Protein AF-A0A562PR55-F1 (afdb_monomer)

Mean predicted aligned error: 9.71 Å

Structure (mmCIF, N/CA/C/O backbone):
data_AF-A0A562PR55-F1
#
_entry.id   AF-A0A562PR55-F1
#
loop_
_atom_site.group_PDB
_atom_site.id
_atom_site.type_symbol
_atom_site.label_atom_id
_atom_site.label_alt_id
_atom_site.label_comp_id
_atom_site.label_asym_id
_atom_site.label_entity_id
_atom_site.label_seq_id
_atom_site.pdbx_PDB_ins_code
_atom_site.Cartn_x
_atom_site.Cartn_y
_atom_site.Cartn_z
_atom_site.occupancy
_atom_site.B_iso_or_equiv
_atom_site.auth_seq_id
_atom_site.auth_comp_id
_atom_site.auth_asym_id
_atom_site.auth_atom_id
_atom_site.pdbx_PDB_model_num
ATOM 1 N N . MET A 1 1 ? -20.121 0.288 74.010 1.00 41.09 1 MET A N 1
ATOM 2 C CA . MET A 1 1 ? -20.949 -0.167 72.873 1.00 41.09 1 MET A CA 1
ATOM 3 C C . MET A 1 1 ? -21.302 1.068 72.068 1.00 41.09 1 MET A C 1
ATOM 5 O O . MET A 1 1 ? -22.096 1.870 72.535 1.00 41.09 1 MET A O 1
ATOM 9 N N . VAL A 1 2 ? -20.601 1.297 70.957 1.00 42.06 2 VAL A N 1
ATOM 10 C CA . VAL A 1 2 ? -20.816 2.471 70.099 1.00 42.06 2 VAL A CA 1
ATOM 11 C C . VAL A 1 2 ? -22.142 2.266 69.370 1.00 42.06 2 VAL A C 1
ATOM 13 O O . VAL A 1 2 ? -22.280 1.313 68.607 1.00 42.06 2 VAL A O 1
ATOM 16 N N . SER A 1 3 ? -23.133 3.108 69.658 1.00 47.78 3 SER A N 1
ATOM 17 C CA . SER A 1 3 ? -24.431 3.109 68.985 1.00 47.78 3 SER A CA 1
ATOM 18 C C . SER A 1 3 ? -24.259 3.642 67.562 1.00 47.78 3 SER A C 1
ATOM 20 O O . SER A 1 3 ? -24.416 4.831 67.312 1.00 47.78 3 SER A O 1
ATOM 22 N N . PHE A 1 4 ? -23.893 2.765 66.629 1.00 53.44 4 PHE A N 1
ATOM 23 C CA . PHE A 1 4 ? -23.631 3.107 65.225 1.00 53.44 4 PHE A CA 1
ATOM 24 C C . PHE A 1 4 ? -24.911 3.272 64.379 1.00 53.44 4 PHE A C 1
ATOM 26 O O . PHE A 1 4 ? -24.872 3.220 63.157 1.00 53.44 4 PHE A O 1
ATOM 33 N N . THR A 1 5 ? -26.073 3.443 65.006 1.00 53.56 5 THR A N 1
ATOM 34 C CA . THR A 1 5 ? -27.350 3.602 64.300 1.00 53.56 5 THR A CA 1
ATOM 35 C C . THR A 1 5 ? -27.967 4.951 64.637 1.00 53.56 5 THR A C 1
ATOM 37 O O . THR A 1 5 ? -29.040 5.031 65.235 1.00 53.56 5 THR A O 1
ATOM 40 N N . GLU A 1 6 ? -27.263 6.022 64.272 1.00 57.19 6 GLU A N 1
ATOM 41 C CA . GLU A 1 6 ? -27.921 7.296 63.992 1.00 57.19 6 GLU A CA 1
ATOM 42 C C . GLU A 1 6 ? -28.733 7.160 62.698 1.00 57.19 6 GLU A C 1
ATOM 44 O O . GLU A 1 6 ? -28.392 6.403 61.787 1.00 57.19 6 GLU A O 1
ATOM 49 N N . LYS A 1 7 ? -29.887 7.822 62.680 1.00 61.81 7 LYS A N 1
ATOM 50 C CA . LYS A 1 7 ? -30.952 7.671 61.687 1.00 61.81 7 LYS A CA 1
ATOM 51 C C . LYS A 1 7 ? -30.448 8.007 60.283 1.00 61.81 7 LYS A C 1
ATOM 53 O O . LYS A 1 7 ? -30.397 9.177 59.928 1.00 61.81 7 LYS A O 1
ATOM 58 N N . PHE A 1 8 ? -30.167 6.981 59.483 1.00 67.12 8 PHE A N 1
ATOM 59 C CA . PHE A 1 8 ? -29.936 7.124 58.048 1.00 67.12 8 PHE A CA 1
ATOM 60 C C . PHE A 1 8 ? -31.128 7.855 57.417 1.00 67.12 8 PHE A C 1
ATOM 62 O O . PHE A 1 8 ? -32.259 7.356 57.424 1.00 67.12 8 PHE A O 1
ATOM 69 N N . THR A 1 9 ? -30.905 9.075 56.941 1.00 79.38 9 THR A N 1
ATOM 70 C CA . THR A 1 9 ? -31.963 9.901 56.365 1.00 79.38 9 THR A CA 1
ATOM 71 C C . THR A 1 9 ? -32.228 9.481 54.922 1.00 79.38 9 THR A C 1
ATOM 73 O O . THR A 1 9 ? -31.337 9.055 54.187 1.00 79.38 9 THR A O 1
ATOM 76 N N . PHE A 1 10 ? -33.475 9.620 54.471 1.00 81.38 10 PHE A N 1
ATOM 77 C CA . PHE A 1 10 ? -33.850 9.339 53.079 1.00 81.38 10 PHE A CA 1
ATOM 78 C C . PHE A 1 10 ? -32.987 10.122 52.067 1.00 81.38 10 PHE A C 1
ATOM 80 O O . PHE A 1 10 ? -32.650 9.611 51.000 1.00 81.38 10 PHE A O 1
ATO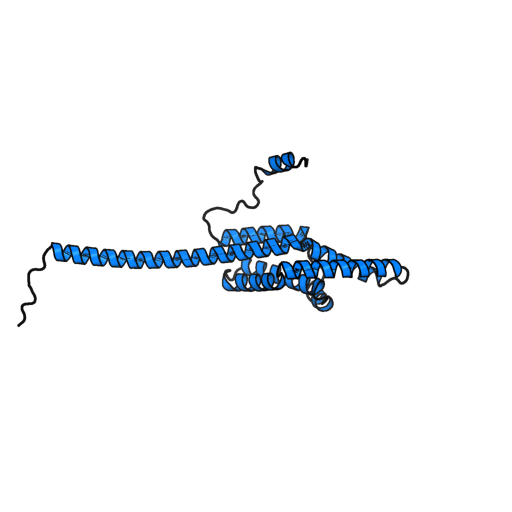M 87 N N . ILE A 1 11 ? -32.574 11.340 52.435 1.00 86.56 11 ILE A N 1
ATOM 88 C CA . ILE A 1 11 ? -31.705 12.209 51.631 1.00 86.56 11 ILE A CA 1
ATOM 89 C C . ILE A 1 11 ? -30.289 11.621 51.507 1.00 86.56 11 ILE A C 1
ATOM 91 O O . ILE A 1 11 ? -29.727 11.619 50.411 1.00 86.56 11 ILE A O 1
ATOM 95 N N . GLU A 1 12 ? -29.721 11.070 52.583 1.00 84.38 12 GLU A N 1
ATOM 96 C CA . GLU A 1 12 ? -28.417 10.387 52.547 1.00 84.38 12 GLU A CA 1
ATOM 97 C C . GLU A 1 12 ? -28.468 9.132 51.668 1.00 84.38 12 GLU A C 1
ATOM 99 O O . GLU A 1 12 ? -27.585 8.926 50.833 1.00 84.38 12 GLU A O 1
ATOM 104 N N . GLY A 1 13 ? -29.545 8.346 51.768 1.00 87.25 13 GLY A N 1
ATOM 105 C CA . GLY A 1 13 ? -29.775 7.185 50.904 1.00 87.25 13 GLY A CA 1
ATOM 106 C C . GLY A 1 13 ? -29.848 7.538 49.420 1.00 87.25 13 GLY A C 1
ATOM 107 O O . GLY A 1 13 ? -29.204 6.885 48.594 1.00 87.25 13 GLY A O 1
ATOM 108 N N . LEU A 1 14 ? -30.571 8.606 49.073 1.00 90.12 14 LEU A N 1
ATOM 109 C CA . LEU A 1 14 ? -30.615 9.122 47.703 1.00 90.12 14 LEU A CA 1
ATOM 110 C C . LEU A 1 14 ? -29.242 9.607 47.235 1.00 90.12 14 LEU A C 1
ATOM 112 O O . LEU A 1 14 ? -28.826 9.270 46.130 1.00 90.12 14 LEU A O 1
ATOM 116 N N . THR A 1 15 ? -28.516 10.346 48.072 1.00 90.69 15 THR A N 1
ATOM 117 C CA . THR A 1 15 ? -27.196 10.897 47.726 1.00 90.69 15 THR A CA 1
ATOM 118 C C . THR A 1 15 ? -26.181 9.787 47.448 1.00 90.69 15 THR A C 1
ATOM 120 O O . THR A 1 15 ? -25.453 9.848 46.453 1.00 90.69 15 THR A O 1
ATOM 123 N N . ILE A 1 16 ? -26.176 8.728 48.264 1.00 91.38 16 ILE A N 1
ATOM 124 C CA . ILE A 1 16 ? -25.337 7.541 48.050 1.00 91.38 16 ILE A CA 1
ATOM 125 C C . ILE A 1 16 ? -25.747 6.825 46.759 1.00 91.38 16 ILE A C 1
ATOM 127 O O . ILE A 1 16 ? -24.886 6.479 45.951 1.00 91.38 16 ILE A O 1
ATOM 131 N N . THR A 1 17 ? -27.049 6.663 46.515 1.00 92.88 17 THR A N 1
ATOM 132 C CA . THR A 1 17 ? -27.559 6.008 45.299 1.00 92.88 17 THR A CA 1
ATOM 133 C C . THR A 1 17 ? -27.163 6.774 44.034 1.00 92.88 17 THR A C 1
ATOM 135 O O . THR A 1 17 ? -26.628 6.179 43.099 1.00 92.88 17 THR A O 1
ATOM 138 N N . PHE A 1 18 ? -27.343 8.099 44.009 1.00 94.06 18 PHE A N 1
ATOM 139 C CA . PHE A 1 18 ? -26.914 8.942 42.890 1.00 94.06 18 PHE A CA 1
ATOM 140 C C . PHE A 1 18 ? -25.398 8.907 42.687 1.00 94.06 18 PHE A C 1
ATOM 142 O O . PHE A 1 18 ? -24.943 8.834 41.548 1.00 94.06 18 PHE A O 1
ATOM 149 N N . SER A 1 19 ? -24.620 8.889 43.771 1.00 93.62 19 SER A N 1
ATOM 150 C CA . SER A 1 19 ? -23.161 8.757 43.701 1.00 93.62 19 SER A CA 1
ATOM 151 C C . SER A 1 19 ? -22.739 7.430 43.063 1.00 93.62 19 SER A C 1
ATOM 153 O O . SER A 1 19 ? -21.893 7.419 42.171 1.00 93.62 19 SER A O 1
ATOM 155 N N . ILE A 1 20 ? -23.367 6.313 43.448 1.00 94.88 20 ILE A N 1
ATOM 156 C CA . ILE A 1 20 ? -23.097 4.991 42.859 1.00 94.88 20 ILE A CA 1
ATOM 157 C C . ILE A 1 20 ? -23.458 4.974 41.368 1.00 94.88 20 ILE A C 1
ATOM 159 O O . ILE A 1 20 ? -22.664 4.510 40.549 1.00 94.88 20 ILE A O 1
ATOM 163 N N . ILE A 1 21 ? -24.623 5.515 40.996 1.00 95.62 21 ILE A N 1
ATOM 164 C CA . ILE A 1 21 ? -25.051 5.602 39.592 1.00 95.62 21 ILE A CA 1
ATOM 165 C C . ILE A 1 21 ? -24.064 6.448 38.775 1.00 95.62 21 ILE A C 1
ATOM 167 O O . ILE A 1 21 ? -23.666 6.037 37.687 1.00 95.62 21 ILE A O 1
ATOM 171 N N . ALA A 1 22 ? -23.622 7.593 39.299 1.00 95.38 22 ALA A N 1
ATOM 172 C CA . ALA A 1 22 ? -22.656 8.458 38.624 1.00 95.38 22 ALA A CA 1
ATOM 173 C C . ALA A 1 22 ? -21.309 7.752 38.390 1.00 95.38 22 ALA A C 1
ATOM 175 O O . ALA A 1 22 ? -20.727 7.867 37.306 1.00 95.38 22 ALA A O 1
ATOM 176 N N . ILE A 1 23 ? -20.836 6.974 39.369 1.00 95.25 23 ILE A N 1
ATOM 177 C CA . ILE A 1 23 ? -19.626 6.154 39.232 1.00 95.25 23 ILE A CA 1
ATOM 178 C C . ILE A 1 23 ? -19.819 5.096 38.138 1.00 95.25 23 ILE A C 1
ATOM 180 O O . ILE A 1 23 ? -18.965 4.967 37.262 1.00 95.25 23 ILE A O 1
ATOM 184 N N . LEU A 1 24 ? -20.949 4.381 38.131 1.00 95.31 24 LEU A N 1
ATOM 185 C CA . LEU A 1 24 ? -21.244 3.365 37.114 1.00 95.31 24 LEU A CA 1
ATOM 186 C C . LEU A 1 24 ? -21.287 3.958 35.700 1.00 95.31 24 LEU A C 1
ATOM 188 O O . LEU A 1 24 ? -20.663 3.412 34.792 1.00 95.31 24 LEU A O 1
ATOM 192 N N . ILE A 1 25 ? -21.960 5.098 35.518 1.00 94.38 25 ILE A N 1
ATOM 193 C CA . ILE A 1 25 ? -22.005 5.808 34.231 1.00 94.38 25 ILE A CA 1
ATOM 194 C C . ILE A 1 25 ? -20.596 6.218 33.792 1.00 94.38 25 ILE A C 1
ATOM 196 O O . ILE A 1 25 ? -20.247 6.060 32.623 1.00 94.38 25 ILE A O 1
ATOM 200 N N . SER A 1 26 ? -19.765 6.697 34.719 1.00 93.44 26 SER A N 1
ATOM 201 C CA . SER A 1 26 ? -18.385 7.098 34.419 1.00 93.44 26 SER A CA 1
ATOM 202 C C . SER A 1 26 ? -17.536 5.915 33.942 1.00 93.44 26 SER A C 1
ATOM 204 O O . SER A 1 26 ? -16.808 6.037 32.957 1.00 93.44 26 SER A O 1
ATOM 206 N N . VAL A 1 27 ? -17.667 4.751 34.588 1.00 94.06 27 VAL A N 1
ATOM 207 C CA . VAL A 1 27 ? -16.957 3.521 34.196 1.00 94.06 27 VAL A CA 1
ATOM 208 C C . VAL A 1 27 ? -17.419 3.025 32.824 1.00 94.06 27 VAL A C 1
ATOM 210 O O . VAL A 1 27 ? -16.582 2.704 31.979 1.00 94.06 27 VAL A O 1
ATOM 213 N N . LEU A 1 28 ? -18.732 3.000 32.575 1.00 94.25 28 LEU A N 1
ATOM 214 C CA . LEU A 1 28 ? -19.289 2.600 31.278 1.00 94.25 28 LEU A CA 1
ATOM 215 C C . LEU A 1 28 ? -18.826 3.538 30.156 1.00 94.25 28 LEU A C 1
ATOM 217 O O . LEU A 1 28 ? -18.343 3.078 29.124 1.00 94.25 28 LEU A O 1
ATOM 221 N N . SER A 1 29 ? -18.879 4.849 30.395 1.00 93.06 29 SER A N 1
ATOM 222 C CA . SER A 1 29 ? -18.424 5.867 29.445 1.00 93.06 29 SER A CA 1
ATOM 223 C C . SER A 1 29 ? -16.937 5.722 29.103 1.00 93.06 29 SER A C 1
ATOM 225 O O . SER A 1 29 ? -16.547 5.801 27.935 1.00 93.06 29 SER A O 1
ATOM 227 N N . TYR A 1 30 ? -16.091 5.441 30.099 1.00 94.00 30 TYR A N 1
ATOM 228 C CA . TYR A 1 30 ? -14.667 5.185 29.877 1.00 94.00 30 TYR A CA 1
ATOM 229 C C . TYR A 1 30 ? -14.430 3.954 28.988 1.00 94.00 30 TYR A C 1
ATOM 231 O O . TYR A 1 30 ? -13.590 3.985 28.080 1.00 94.00 30 TYR A O 1
ATOM 239 N N . TYR A 1 31 ? -15.187 2.877 29.210 1.00 92.81 31 TYR A N 1
ATOM 240 C CA . TYR A 1 31 ? -15.081 1.656 28.413 1.00 92.81 31 TYR A CA 1
ATOM 241 C C . TYR A 1 31 ? -15.499 1.885 26.953 1.00 92.81 31 TYR A C 1
ATOM 243 O O . TYR A 1 31 ? -14.751 1.535 26.034 1.00 92.81 31 TYR A O 1
ATOM 251 N N . ASP A 1 32 ? -16.631 2.557 26.734 1.00 91.69 32 ASP A N 1
ATOM 252 C CA . ASP A 1 32 ? -17.114 2.911 25.396 1.00 91.69 32 ASP A CA 1
ATOM 253 C C . ASP A 1 32 ? -16.131 3.824 24.656 1.00 91.69 32 ASP A C 1
ATOM 255 O O . ASP A 1 32 ? -15.844 3.613 23.473 1.00 91.69 32 ASP A O 1
ATOM 259 N N . THR A 1 33 ? -15.562 4.806 25.360 1.00 92.25 33 THR A N 1
ATOM 260 C CA . THR A 1 33 ? -14.536 5.704 24.812 1.00 92.25 33 THR A CA 1
ATOM 261 C C . THR A 1 33 ? -13.311 4.910 24.368 1.00 92.25 33 THR A C 1
ATOM 263 O O . THR A 1 33 ? -12.883 5.017 23.222 1.00 92.25 33 THR A O 1
ATOM 266 N N . THR A 1 34 ? -12.823 3.998 25.211 1.00 92.06 34 THR A N 1
ATOM 267 C CA . THR A 1 34 ? -11.664 3.154 24.891 1.00 92.06 34 THR A CA 1
ATOM 268 C C . THR A 1 34 ? -11.904 2.280 23.653 1.00 92.06 34 THR A C 1
ATOM 270 O O . THR A 1 34 ? -11.006 2.100 22.825 1.00 92.06 34 THR A O 1
ATOM 273 N N . ILE A 1 35 ? -13.109 1.723 23.491 1.00 90.50 35 ILE A N 1
ATOM 274 C CA . ILE A 1 35 ? -13.473 0.943 22.298 1.00 90.50 35 ILE A CA 1
ATOM 275 C C . ILE A 1 35 ? -13.491 1.830 21.052 1.00 90.50 35 ILE A C 1
ATOM 277 O O . ILE A 1 35 ? -12.957 1.437 20.007 1.00 90.50 35 ILE A O 1
ATOM 281 N N . ARG A 1 36 ? -14.091 3.021 21.149 1.00 89.31 36 ARG A N 1
ATOM 282 C CA . ARG A 1 36 ? -14.158 3.982 20.042 1.00 89.31 36 ARG A CA 1
ATOM 283 C C . ARG A 1 36 ? -12.771 4.434 19.609 1.00 89.31 36 ARG A C 1
ATOM 285 O O . ARG A 1 36 ? -12.499 4.388 18.411 1.00 89.31 36 ARG A O 1
ATOM 292 N N . ASP A 1 37 ? -11.890 4.755 20.548 1.00 92.12 37 ASP A N 1
ATOM 293 C CA . ASP A 1 37 ? -10.520 5.188 20.266 1.00 92.12 37 ASP A CA 1
ATOM 294 C C . ASP A 1 37 ? -9.727 4.089 19.552 1.00 92.12 37 ASP A C 1
ATOM 296 O O . ASP A 1 37 ? -9.081 4.329 18.530 1.00 92.12 37 ASP A O 1
ATOM 300 N N . ARG A 1 38 ? -9.839 2.837 20.018 1.00 90.25 38 ARG A N 1
ATOM 301 C CA . ARG A 1 38 ? -9.213 1.683 19.350 1.00 90.25 38 ARG A CA 1
ATOM 302 C C . ARG A 1 38 ? -9.739 1.490 17.931 1.00 90.25 38 ARG A C 1
ATOM 304 O O . ARG A 1 38 ? -8.961 1.198 17.020 1.00 90.25 38 ARG A O 1
ATOM 311 N N . ARG A 1 39 ? -11.050 1.647 17.727 1.00 90.94 39 ARG A N 1
ATOM 312 C CA . ARG A 1 39 ? -11.670 1.553 16.400 1.00 90.94 39 ARG A CA 1
ATOM 313 C C . ARG A 1 39 ? -11.190 2.677 15.485 1.00 90.94 39 ARG A C 1
ATOM 315 O O . ARG A 1 39 ? -10.817 2.389 14.353 1.00 90.94 39 ARG A O 1
ATOM 322 N N . GLN A 1 40 ? -11.171 3.919 15.962 1.00 91.75 40 GLN A N 1
ATOM 323 C CA . GLN A 1 40 ? -10.692 5.075 15.201 1.00 91.75 40 GLN A CA 1
ATOM 324 C C . GLN A 1 40 ? -9.224 4.922 14.816 1.00 91.75 40 GLN A C 1
ATOM 326 O O . GLN A 1 40 ? -8.880 5.114 13.653 1.00 91.75 40 GLN A O 1
ATOM 331 N N . LEU A 1 41 ? -8.377 4.474 15.745 1.00 94.06 41 LEU A N 1
ATOM 332 C CA . LEU A 1 41 ? -6.981 4.167 15.451 1.00 94.06 41 LEU A CA 1
ATOM 333 C C . LEU A 1 41 ? -6.871 3.122 14.338 1.00 94.06 41 LEU A C 1
ATOM 335 O O . LEU A 1 41 ? -6.092 3.299 13.406 1.00 94.06 41 LEU A O 1
ATOM 339 N N . ARG A 1 42 ? -7.657 2.042 14.405 1.00 93.31 42 ARG A N 1
ATOM 340 C CA . ARG A 1 42 ? -7.653 1.003 13.370 1.00 93.31 42 ARG A CA 1
ATOM 341 C C . ARG A 1 42 ? -8.085 1.550 12.010 1.00 93.31 42 ARG A C 1
ATOM 343 O O . ARG A 1 42 ? -7.412 1.261 11.028 1.00 93.31 42 ARG A O 1
ATOM 350 N N . ILE A 1 43 ? -9.158 2.339 11.958 1.00 93.81 43 ILE A N 1
ATOM 351 C CA . ILE A 1 43 ? -9.642 2.985 10.727 1.00 93.81 43 ILE A CA 1
ATOM 352 C C . ILE A 1 43 ? -8.543 3.861 10.133 1.00 93.81 43 ILE A C 1
ATOM 354 O O . ILE A 1 43 ? -8.149 3.642 8.993 1.00 93.81 43 ILE A O 1
ATOM 358 N N . HIS A 1 44 ? -7.965 4.748 10.939 1.00 95.69 44 HIS A N 1
ATOM 359 C CA . HIS A 1 44 ? -6.894 5.639 10.511 1.00 95.69 44 HIS A CA 1
ATOM 360 C C . HIS A 1 44 ? -5.674 4.875 9.967 1.00 95.69 44 HIS A C 1
ATOM 362 O O . HIS A 1 44 ? -5.042 5.283 8.997 1.00 95.69 44 HIS A O 1
ATOM 368 N N . LYS A 1 45 ? -5.342 3.718 10.549 1.00 96.81 45 LYS A N 1
ATOM 369 C CA . LYS A 1 45 ? -4.253 2.863 10.050 1.00 96.81 45 LYS A CA 1
ATOM 370 C C . LYS A 1 45 ? -4.606 2.168 8.735 1.00 96.81 45 LYS A C 1
ATOM 372 O O . LYS A 1 45 ? -3.706 1.915 7.942 1.00 96.81 45 LYS A O 1
ATOM 377 N N . ILE A 1 46 ? -5.880 1.870 8.486 1.00 96.19 46 ILE A N 1
ATOM 378 C CA . ILE A 1 46 ? -6.345 1.365 7.188 1.00 96.19 46 ILE A CA 1
ATOM 379 C C . ILE A 1 46 ? -6.358 2.484 6.138 1.00 96.19 46 ILE A C 1
ATOM 381 O O . ILE A 1 46 ? -5.932 2.240 5.013 1.00 96.19 46 ILE A O 1
ATOM 385 N N . GLU A 1 47 ? -6.757 3.706 6.492 1.00 95.00 47 GLU A N 1
ATOM 386 C CA . GLU A 1 47 ? -6.661 4.879 5.609 1.00 95.00 47 GLU A CA 1
ATOM 387 C C . GLU A 1 47 ? -5.209 5.126 5.185 1.00 95.00 47 GLU A C 1
ATOM 389 O O . GLU A 1 47 ? -4.932 5.250 3.996 1.00 95.00 47 GLU A O 1
ATOM 394 N N . GLU A 1 48 ? -4.273 5.061 6.138 1.00 97.00 48 GLU A N 1
ATOM 395 C CA . GLU A 1 48 ? -2.833 5.151 5.872 1.00 97.00 48 GLU A CA 1
ATOM 396 C C . GLU A 1 48 ? -2.367 4.059 4.884 1.00 97.00 48 GLU A C 1
ATOM 398 O O . GLU A 1 48 ? -1.565 4.327 3.992 1.00 97.00 48 GLU A O 1
ATOM 403 N N . MET A 1 49 ? -2.888 2.827 4.986 1.00 97.75 49 MET A N 1
ATOM 404 C CA . MET A 1 49 ? -2.586 1.770 4.008 1.00 97.75 49 MET A CA 1
ATOM 405 C C . MET A 1 49 ? -3.110 2.108 2.610 1.00 97.75 49 MET A C 1
ATOM 407 O O . MET A 1 49 ? -2.391 1.899 1.634 1.00 97.75 49 MET A O 1
ATOM 411 N N . ILE A 1 50 ? -4.338 2.621 2.504 1.00 95.62 50 ILE A N 1
ATOM 412 C CA . ILE A 1 50 ? -4.937 3.018 1.223 1.00 95.62 50 ILE A CA 1
ATOM 413 C C . ILE A 1 50 ? -4.135 4.158 0.590 1.00 95.62 50 ILE A C 1
ATOM 415 O O . ILE A 1 50 ? -3.798 4.065 -0.586 1.00 95.62 50 ILE A O 1
ATOM 419 N N . GLU A 1 51 ? -3.766 5.183 1.361 1.00 94.88 51 GLU A N 1
ATOM 420 C CA . GLU A 1 51 ? -2.945 6.308 0.898 1.00 94.88 51 GLU A CA 1
ATOM 421 C C . GLU A 1 51 ? -1.602 5.827 0.337 1.00 94.88 51 GLU A C 1
ATOM 423 O O . GLU A 1 51 ? -1.215 6.199 -0.771 1.00 94.88 51 GLU A O 1
ATOM 428 N N . ILE A 1 52 ? -0.914 4.936 1.062 1.00 95.88 52 ILE A N 1
ATOM 429 C CA . ILE A 1 52 ? 0.346 4.354 0.592 1.00 95.88 52 ILE A CA 1
ATOM 430 C C . ILE A 1 52 ? 0.135 3.578 -0.713 1.00 95.88 52 ILE A C 1
ATOM 432 O O . ILE A 1 52 ? 0.934 3.711 -1.638 1.00 95.88 52 ILE A O 1
ATOM 436 N N . ILE A 1 53 ? -0.928 2.776 -0.812 1.00 95.31 53 ILE A N 1
ATOM 437 C CA . ILE A 1 53 ? -1.238 2.020 -2.032 1.00 95.31 53 ILE A CA 1
ATOM 438 C C . ILE A 1 53 ? -1.489 2.970 -3.211 1.00 95.31 53 ILE A C 1
ATOM 440 O O . ILE A 1 53 ? -0.948 2.734 -4.288 1.00 95.31 53 ILE A O 1
ATOM 444 N N . ILE A 1 54 ? -2.261 4.045 -3.015 1.00 92.69 54 ILE A N 1
ATOM 445 C CA . ILE A 1 54 ? -2.524 5.060 -4.048 1.00 92.69 54 ILE A CA 1
ATOM 446 C C . ILE A 1 54 ? -1.215 5.694 -4.514 1.00 92.69 54 ILE A C 1
ATOM 448 O O . ILE A 1 54 ? -0.966 5.756 -5.716 1.00 92.69 54 ILE A O 1
ATOM 452 N N . LEU A 1 55 ? -0.360 6.112 -3.577 1.00 92.06 55 LEU A N 1
ATOM 453 C CA . LEU A 1 55 ? 0.930 6.719 -3.892 1.00 92.06 55 LEU A CA 1
ATOM 454 C C . LEU A 1 55 ? 1.796 5.786 -4.743 1.00 92.06 55 LEU A C 1
ATOM 456 O O . LEU A 1 55 ? 2.359 6.205 -5.753 1.00 92.06 55 LEU A O 1
ATOM 460 N N . ILE A 1 56 ? 1.897 4.517 -4.346 1.00 89.94 56 ILE A N 1
ATOM 461 C CA . ILE A 1 56 ? 2.718 3.544 -5.065 1.00 89.94 56 ILE A CA 1
ATOM 462 C C . ILE A 1 56 ? 2.167 3.312 -6.473 1.00 89.94 56 ILE A C 1
ATOM 464 O O . ILE A 1 56 ? 2.924 3.310 -7.441 1.00 89.94 56 ILE A O 1
ATOM 468 N N . ILE A 1 57 ? 0.854 3.121 -6.595 1.00 90.06 57 ILE A N 1
ATOM 469 C CA . ILE A 1 57 ? 0.223 2.786 -7.872 1.00 90.06 57 ILE A CA 1
ATOM 470 C C . ILE A 1 57 ? 0.209 3.974 -8.830 1.00 90.06 57 ILE A C 1
ATOM 472 O O . ILE A 1 57 ? 0.445 3.776 -10.019 1.00 90.06 57 ILE A O 1
ATOM 476 N N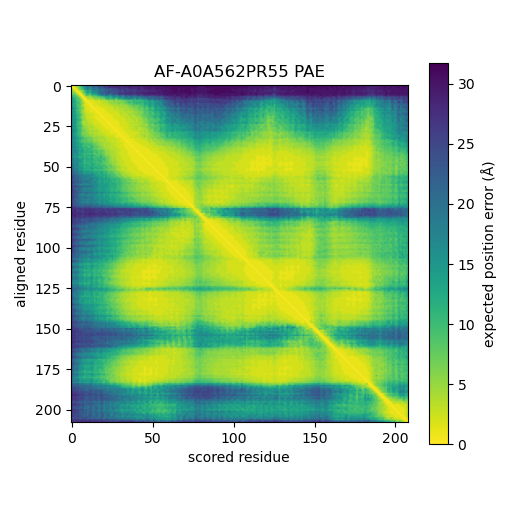 . GLY A 1 58 ? 0.066 5.199 -8.321 1.00 87.12 58 GLY A N 1
ATOM 477 C CA . GLY A 1 58 ? 0.206 6.420 -9.117 1.00 87.12 58 GLY A CA 1
ATOM 478 C C . GLY A 1 58 ? 1.582 6.570 -9.774 1.00 87.12 58 GLY A C 1
ATOM 479 O O . GLY A 1 58 ? 1.683 7.197 -10.820 1.00 87.12 58 GLY A O 1
ATOM 480 N N . ASN A 1 59 ? 2.622 5.947 -9.212 1.00 86.81 59 ASN A N 1
ATOM 481 C CA . ASN A 1 59 ? 3.977 5.956 -9.769 1.00 86.81 59 ASN A CA 1
ATOM 482 C C . ASN A 1 59 ? 4.350 4.643 -10.475 1.00 86.81 59 ASN A C 1
ATOM 484 O O . ASN A 1 59 ? 5.449 4.525 -11.007 1.00 86.81 59 ASN A O 1
ATOM 488 N N . TYR A 1 60 ? 3.464 3.642 -10.487 1.00 87.25 60 TYR A N 1
ATOM 489 C CA . TYR A 1 60 ? 3.783 2.297 -10.968 1.00 87.25 60 TYR A CA 1
ATOM 490 C C . TYR A 1 60 ? 4.129 2.248 -12.460 1.00 87.25 60 TYR A C 1
ATOM 492 O O . TYR A 1 60 ? 4.962 1.440 -12.859 1.00 87.25 60 TYR A O 1
ATOM 500 N N . ALA A 1 61 ? 3.520 3.119 -13.270 1.00 84.75 61 ALA A N 1
ATOM 501 C CA . ALA A 1 61 ? 3.774 3.185 -14.709 1.00 84.75 61 ALA A CA 1
ATOM 502 C C . ALA A 1 61 ? 5.263 3.415 -15.024 1.00 84.75 61 ALA A C 1
ATOM 504 O O . ALA A 1 61 ? 5.826 2.702 -15.845 1.00 84.75 61 ALA A O 1
ATOM 505 N N . GLU A 1 62 ? 5.931 4.301 -14.282 1.00 85.62 62 GLU A N 1
ATOM 506 C CA . GLU A 1 62 ? 7.362 4.587 -14.458 1.00 85.62 62 GLU A CA 1
ATOM 507 C C . GLU A 1 62 ? 8.244 3.357 -14.175 1.00 85.62 62 GLU A C 1
ATOM 509 O O . GLU A 1 62 ? 9.276 3.135 -14.814 1.00 85.62 62 GLU A O 1
ATOM 514 N N . PHE A 1 63 ? 7.829 2.519 -13.219 1.00 84.75 63 PHE A N 1
ATOM 515 C CA . PHE A 1 63 ? 8.510 1.262 -12.925 1.00 84.75 63 PHE A CA 1
ATOM 516 C C . PHE A 1 63 ? 8.297 0.211 -14.026 1.00 84.75 63 PHE A C 1
ATOM 518 O O . PHE A 1 63 ? 9.243 -0.501 -14.368 1.00 84.75 63 PHE A O 1
ATOM 525 N N . ASP A 1 64 ? 7.076 0.106 -14.563 1.00 83.88 64 ASP A N 1
ATOM 526 C CA . ASP A 1 64 ? 6.723 -0.788 -15.679 1.00 83.88 64 ASP A CA 1
ATOM 527 C C . ASP A 1 64 ? 7.498 -0.401 -16.953 1.00 83.88 64 ASP A C 1
ATOM 529 O O . ASP A 1 64 ? 8.117 -1.256 -17.591 1.00 83.88 64 ASP A O 1
ATOM 533 N N . ASP A 1 65 ? 7.572 0.894 -17.264 1.00 85.25 65 ASP A N 1
ATOM 534 C CA . ASP A 1 65 ? 8.289 1.422 -18.429 1.00 85.25 65 ASP A CA 1
ATOM 535 C C . ASP A 1 65 ? 9.789 1.124 -18.371 1.00 85.25 65 ASP A C 1
ATOM 537 O O . ASP A 1 65 ? 10.363 0.603 -19.335 1.00 85.25 65 ASP A O 1
ATOM 541 N N . LEU A 1 66 ? 10.433 1.382 -17.227 1.00 86.44 66 LEU A N 1
ATOM 542 C CA . LEU A 1 66 ? 11.849 1.065 -17.050 1.00 86.44 66 LEU A CA 1
ATOM 543 C C . LEU A 1 66 ? 12.102 -0.445 -17.132 1.00 86.44 66 LEU A C 1
ATOM 545 O O . LEU A 1 66 ? 13.071 -0.874 -17.761 1.00 86.44 66 LEU A O 1
ATOM 549 N N . PHE A 1 67 ? 11.232 -1.263 -16.541 1.00 80.69 67 PHE A N 1
ATOM 550 C CA . PHE A 1 67 ? 11.351 -2.714 -16.649 1.00 80.69 67 PHE A CA 1
ATOM 551 C C . PHE A 1 67 ? 11.277 -3.179 -18.112 1.00 80.69 67 PHE A C 1
ATOM 553 O O . PHE A 1 67 ? 12.086 -4.000 -18.548 1.00 80.69 67 PHE A O 1
ATOM 560 N N . CYS A 1 68 ? 10.370 -2.610 -18.902 1.00 82.12 68 CYS A N 1
ATOM 561 C CA . CYS A 1 68 ? 10.227 -2.948 -20.318 1.00 82.12 68 CYS A CA 1
ATOM 562 C C . CYS A 1 68 ? 11.407 -2.498 -21.163 1.00 82.12 68 CYS A C 1
ATOM 564 O O . CYS A 1 68 ? 11.840 -3.226 -22.057 1.00 82.12 68 CYS A O 1
ATOM 566 N N . LEU A 1 69 ? 11.961 -1.325 -20.865 1.00 85.56 69 LEU A N 1
ATOM 567 C CA . LEU A 1 69 ? 13.190 -0.855 -21.488 1.00 85.56 69 LEU A CA 1
ATOM 568 C C . LEU A 1 69 ? 14.350 -1.822 -21.207 1.00 85.56 69 LEU A C 1
ATOM 570 O O . LEU A 1 69 ? 15.078 -2.195 -22.126 1.00 85.56 69 LEU A O 1
ATOM 574 N N . GLN A 1 70 ? 14.473 -2.296 -19.965 1.00 82.06 70 GLN A N 1
ATOM 575 C CA . GLN A 1 70 ? 15.472 -3.293 -19.578 1.00 82.06 70 GLN A CA 1
ATOM 576 C C . GLN A 1 70 ? 15.285 -4.636 -20.288 1.00 82.06 70 GLN A C 1
ATOM 578 O O . GLN A 1 70 ? 16.268 -5.280 -20.657 1.00 82.06 70 GLN A O 1
ATOM 583 N N . GLU A 1 71 ? 14.046 -5.087 -20.487 1.00 79.69 71 GLU A N 1
ATOM 584 C CA . GLU A 1 71 ? 13.769 -6.278 -21.297 1.00 79.69 71 GLU A CA 1
ATOM 585 C C . GLU A 1 71 ? 14.137 -6.058 -22.770 1.00 79.69 71 GLU A C 1
ATOM 587 O O . GLU A 1 71 ? 14.797 -6.917 -23.358 1.00 79.69 71 GLU A O 1
ATOM 592 N N . LYS A 1 72 ? 13.811 -4.890 -23.344 1.00 84.00 72 LYS A N 1
ATOM 593 C CA . LYS A 1 72 ? 14.161 -4.542 -24.730 1.00 84.00 72 LYS A CA 1
ATOM 594 C C . LYS A 1 72 ? 15.677 -4.562 -24.948 1.00 84.00 72 LYS A C 1
ATOM 596 O O . LYS A 1 72 ? 16.142 -5.217 -25.878 1.00 84.00 72 LYS A O 1
ATOM 601 N N . ILE A 1 73 ? 16.453 -3.922 -24.070 1.00 83.75 73 ILE A N 1
ATOM 602 C CA . ILE A 1 73 ? 17.926 -3.902 -24.144 1.00 83.75 73 ILE A CA 1
ATOM 603 C C . ILE A 1 73 ? 18.499 -5.324 -24.158 1.00 83.75 73 ILE A C 1
ATOM 605 O O . ILE A 1 73 ? 19.405 -5.620 -24.935 1.00 83.75 73 ILE A O 1
ATOM 609 N N . ARG A 1 74 ? 17.945 -6.225 -23.338 1.00 78.06 74 ARG A N 1
ATOM 610 C CA . ARG A 1 74 ? 18.381 -7.629 -23.285 1.00 78.06 74 ARG A CA 1
ATOM 611 C C . ARG A 1 74 ? 17.957 -8.449 -24.495 1.00 78.06 74 ARG A C 1
ATOM 613 O O . ARG A 1 74 ? 18.691 -9.335 -24.896 1.00 78.06 74 ARG A O 1
ATOM 620 N N . SER A 1 75 ? 16.802 -8.168 -25.090 1.00 79.00 75 SER A N 1
ATOM 621 C CA . SER A 1 75 ? 16.405 -8.851 -26.329 1.00 79.00 75 SER A CA 1
ATOM 622 C C . SER A 1 75 ? 17.311 -8.496 -27.515 1.00 79.00 75 SER A C 1
ATOM 624 O O . SER A 1 75 ? 17.470 -9.292 -28.432 1.00 79.00 75 SER A O 1
ATOM 626 N N . ILE A 1 76 ? 17.934 -7.313 -27.477 1.00 79.00 76 ILE A N 1
ATOM 627 C CA . ILE A 1 76 ? 18.854 -6.828 -28.512 1.00 79.00 76 ILE A CA 1
ATOM 628 C C . ILE A 1 76 ? 20.280 -7.346 -28.288 1.00 79.00 76 ILE A C 1
ATOM 630 O O . ILE A 1 76 ? 21.032 -7.483 -29.247 1.00 79.00 76 ILE A O 1
ATOM 634 N N . SER A 1 77 ? 20.668 -7.682 -27.049 1.00 60.22 77 SER A N 1
ATOM 635 C CA . SER A 1 77 ? 22.031 -8.146 -26.745 1.00 60.22 77 SER A CA 1
ATOM 636 C C . SER A 1 77 ? 22.436 -9.460 -27.423 1.00 60.22 77 SER A C 1
ATOM 638 O O . SER A 1 77 ? 23.613 -9.806 -27.366 1.00 60.22 77 SER A O 1
ATOM 640 N N . ASP A 1 78 ? 21.497 -10.144 -28.076 1.00 64.06 78 ASP A N 1
ATOM 641 C CA . ASP A 1 78 ? 21.728 -11.382 -28.821 1.00 64.06 78 ASP A CA 1
ATOM 642 C C . ASP A 1 78 ? 22.110 -11.145 -30.303 1.00 64.06 78 ASP A C 1
ATOM 644 O O . A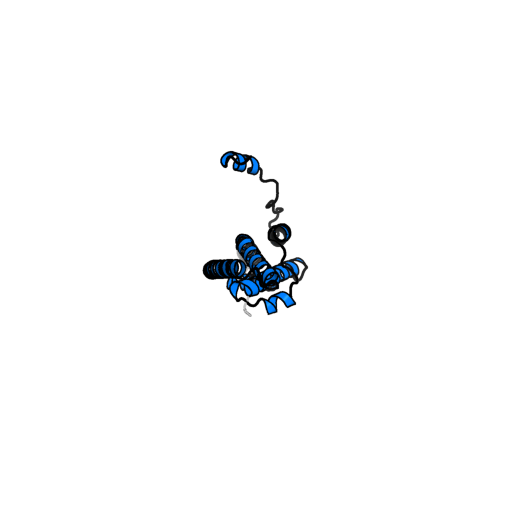SP A 1 78 ? 22.423 -12.104 -31.007 1.00 64.06 78 ASP A O 1
ATOM 648 N N . PHE A 1 79 ? 22.123 -9.891 -30.786 1.00 63.53 79 PHE A N 1
ATOM 649 C CA . PHE A 1 79 ? 22.406 -9.545 -32.188 1.00 63.53 79 PHE A CA 1
ATOM 650 C C . PHE A 1 79 ? 23.503 -8.465 -32.307 1.00 63.53 79 PHE A C 1
ATOM 652 O O . PHE A 1 79 ? 23.309 -7.326 -31.882 1.00 63.53 79 PHE A O 1
ATOM 659 N N . GLU A 1 80 ? 24.647 -8.800 -32.922 1.00 65.81 80 GLU A N 1
ATOM 660 C CA . GLU A 1 80 ? 25.802 -7.887 -33.089 1.00 65.81 80 GLU A CA 1
ATOM 661 C C . GLU A 1 80 ? 25.498 -6.652 -33.963 1.00 65.81 80 GLU A C 1
ATOM 663 O O . GLU A 1 80 ? 26.103 -5.596 -33.775 1.00 65.81 80 GLU A O 1
ATOM 668 N N . ASP A 1 81 ? 24.509 -6.732 -34.859 1.00 73.62 81 ASP A N 1
ATOM 669 C CA . ASP A 1 81 ? 24.176 -5.663 -35.816 1.00 73.62 81 ASP A CA 1
ATOM 670 C C . ASP A 1 81 ? 23.506 -4.420 -35.185 1.00 73.62 81 ASP A C 1
ATOM 672 O O . ASP A 1 81 ? 23.302 -3.408 -35.858 1.00 73.62 81 ASP A O 1
ATOM 676 N N . PHE A 1 82 ? 23.178 -4.456 -33.888 1.00 77.19 82 PHE A N 1
ATOM 677 C CA . PHE A 1 82 ? 22.377 -3.425 -33.209 1.00 77.19 82 PHE A CA 1
ATOM 678 C C . PHE A 1 82 ? 23.134 -2.626 -32.134 1.00 77.19 82 PHE A C 1
ATOM 680 O O . PHE A 1 82 ? 22.516 -1.958 -31.302 1.00 77.19 82 PHE A O 1
ATOM 687 N N . GLU A 1 83 ? 24.469 -2.632 -32.139 1.00 79.88 83 GLU A N 1
ATOM 688 C CA . GLU A 1 83 ? 25.285 -1.957 -31.111 1.00 79.88 83 GLU A CA 1
ATOM 689 C C . GLU A 1 83 ? 24.980 -0.449 -30.953 1.00 79.88 83 GLU A C 1
ATOM 691 O O . GLU A 1 83 ? 24.960 0.070 -29.833 1.00 79.88 83 GLU A O 1
ATOM 696 N N . LEU A 1 84 ? 24.660 0.263 -32.043 1.00 83.06 84 LEU A N 1
ATOM 697 C CA . LEU A 1 84 ? 24.283 1.684 -31.976 1.00 83.06 84 LEU A CA 1
ATOM 698 C C . LEU A 1 84 ? 22.921 1.896 -31.284 1.00 83.06 84 LEU A C 1
ATOM 700 O O . LEU A 1 84 ? 22.795 2.783 -30.437 1.00 83.06 84 LEU A O 1
ATOM 704 N N . GLU A 1 85 ? 21.915 1.073 -31.609 1.00 84.44 85 GLU A N 1
ATOM 705 C CA . GLU A 1 85 ? 20.588 1.122 -30.973 1.00 84.44 85 GLU A CA 1
ATOM 706 C C . GLU A 1 85 ? 20.689 0.754 -29.490 1.00 84.44 85 GLU A C 1
ATOM 708 O O . GLU A 1 85 ? 20.152 1.450 -28.627 1.00 84.44 85 GLU A O 1
ATOM 713 N N . LYS A 1 86 ? 21.448 -0.295 -29.174 1.00 83.12 86 LYS A N 1
ATOM 714 C CA . LYS A 1 86 ? 21.714 -0.737 -27.804 1.00 83.12 86 LYS A CA 1
ATOM 715 C C . LYS A 1 86 ? 22.332 0.374 -26.961 1.00 83.12 86 LYS A C 1
ATOM 717 O O . LYS A 1 86 ? 21.854 0.632 -25.858 1.00 83.12 86 LYS A O 1
ATOM 722 N N . LYS A 1 87 ? 23.341 1.080 -27.481 1.00 85.69 87 LYS A N 1
ATOM 723 C CA . LYS A 1 87 ? 23.963 2.209 -26.774 1.00 85.69 87 LYS A CA 1
ATOM 724 C C . LYS A 1 87 ? 22.958 3.329 -26.487 1.00 85.69 87 LYS A C 1
ATOM 726 O O . LYS A 1 87 ? 22.926 3.835 -25.366 1.00 85.69 87 LYS A O 1
ATOM 731 N N . ALA A 1 88 ? 22.110 3.676 -27.457 1.00 87.00 88 ALA A N 1
ATOM 732 C CA . ALA A 1 88 ? 21.065 4.683 -27.272 1.00 87.00 88 ALA A CA 1
ATOM 733 C C . ALA A 1 88 ? 20.044 4.270 -26.193 1.00 87.00 88 ALA A C 1
ATOM 735 O O . ALA A 1 88 ? 19.681 5.080 -25.337 1.00 87.00 88 ALA A O 1
ATOM 736 N N . LEU A 1 89 ? 19.629 2.999 -26.180 1.00 87.25 89 LEU A N 1
ATOM 737 C CA . LEU A 1 89 ? 18.707 2.468 -25.173 1.00 87.25 89 LEU A CA 1
ATOM 738 C C . LEU A 1 89 ? 19.333 2.420 -23.772 1.00 87.25 89 LEU A C 1
ATOM 740 O O . LEU A 1 89 ? 18.658 2.753 -22.803 1.00 87.25 89 LEU A O 1
ATOM 744 N N . MET A 1 90 ? 20.616 2.073 -23.643 1.00 86.00 90 MET A N 1
ATOM 745 C CA . MET A 1 90 ? 21.324 2.098 -22.353 1.00 86.00 90 MET A CA 1
ATOM 746 C C . MET A 1 90 ? 21.474 3.525 -21.798 1.00 86.00 90 MET A C 1
ATOM 748 O O . MET A 1 90 ? 21.367 3.744 -20.590 1.00 86.00 90 MET A O 1
ATOM 752 N N . GLU A 1 91 ? 21.693 4.524 -22.658 1.00 88.94 91 GLU A N 1
ATOM 753 C CA . GLU A 1 91 ? 21.683 5.932 -22.238 1.00 88.94 91 GLU A CA 1
ATOM 754 C C . GLU A 1 91 ? 20.294 6.379 -21.770 1.00 88.94 91 GLU A C 1
ATOM 756 O O . GLU A 1 91 ? 20.178 7.092 -20.767 1.00 88.94 91 GLU A O 1
ATOM 761 N N . GLN A 1 92 ? 19.240 5.943 -22.465 1.00 87.88 92 GLN A N 1
ATOM 762 C CA . GLN A 1 92 ? 17.859 6.161 -22.047 1.00 87.88 92 GLN A CA 1
ATOM 763 C C . GLN A 1 92 ? 17.589 5.495 -20.690 1.00 87.88 92 GLN A C 1
ATOM 765 O O . GLN A 1 92 ? 17.101 6.163 -19.781 1.00 87.88 92 GLN A O 1
ATOM 770 N N . GLU A 1 93 ? 17.985 4.234 -20.503 1.00 88.25 93 GLU A N 1
ATOM 771 C CA . GLU A 1 93 ? 17.824 3.488 -19.248 1.00 88.25 93 GLU A CA 1
ATOM 772 C C . GLU A 1 93 ? 18.457 4.238 -18.076 1.00 88.25 93 GLU A C 1
ATOM 774 O O . GLU A 1 93 ? 17.812 4.462 -17.053 1.00 88.25 93 GLU A O 1
ATOM 779 N N . LYS A 1 94 ? 19.692 4.719 -18.246 1.00 86.69 94 LYS A N 1
ATOM 780 C CA . LYS A 1 94 ? 20.391 5.489 -17.214 1.00 86.69 94 LYS A CA 1
ATOM 781 C C . LYS A 1 94 ? 19.632 6.761 -16.822 1.00 86.69 94 LYS A C 1
ATOM 783 O O . LYS A 1 94 ? 19.597 7.109 -15.642 1.00 86.69 94 LYS A O 1
ATOM 788 N N . LYS A 1 95 ? 19.018 7.457 -17.787 1.00 87.50 95 LYS A N 1
ATOM 789 C CA . LYS A 1 95 ? 18.185 8.641 -17.512 1.00 87.50 95 LYS A CA 1
ATOM 790 C C . LYS A 1 95 ? 16.936 8.270 -16.712 1.00 87.50 95 LYS A C 1
ATOM 792 O O . LYS A 1 95 ? 16.669 8.928 -15.709 1.00 87.50 95 LYS A O 1
ATOM 797 N N . TYR A 1 96 ? 16.231 7.208 -17.106 1.00 86.81 96 TYR A N 1
ATOM 798 C CA . TYR A 1 96 ? 15.054 6.719 -16.381 1.00 86.81 96 TYR A CA 1
ATOM 799 C C . TYR A 1 96 ? 15.398 6.274 -14.962 1.00 86.81 96 TYR A C 1
ATOM 801 O O . TYR A 1 96 ? 14.723 6.679 -14.024 1.00 86.81 96 TYR A O 1
ATOM 809 N N . ILE A 1 97 ? 16.483 5.517 -14.775 1.00 87.12 97 ILE A N 1
ATOM 810 C CA . ILE A 1 97 ? 16.943 5.093 -13.445 1.00 87.12 97 ILE A CA 1
ATOM 811 C C . ILE A 1 97 ? 17.220 6.306 -12.559 1.00 87.12 97 ILE A C 1
ATOM 813 O O . ILE A 1 97 ? 16.773 6.337 -11.414 1.00 87.12 97 ILE A O 1
ATOM 817 N N . ASN A 1 98 ? 17.928 7.316 -13.069 1.00 86.44 98 ASN A N 1
ATOM 818 C CA . ASN A 1 98 ? 18.228 8.519 -12.295 1.00 86.44 98 ASN A CA 1
ATOM 819 C C . ASN A 1 98 ? 16.949 9.271 -11.901 1.00 86.44 98 ASN A C 1
ATOM 821 O O . ASN A 1 98 ? 16.795 9.634 -10.736 1.00 86.44 98 ASN A O 1
ATOM 825 N N . ALA A 1 99 ? 16.024 9.470 -12.844 1.00 86.31 99 ALA A N 1
ATOM 826 C CA . ALA A 1 99 ? 14.746 10.124 -12.577 1.00 86.31 99 ALA A CA 1
ATOM 827 C C . ALA A 1 99 ? 13.914 9.341 -11.548 1.00 86.31 99 ALA A C 1
ATOM 829 O O . ALA A 1 99 ? 13.471 9.902 -10.548 1.00 86.31 99 ALA A O 1
ATOM 830 N N . LEU A 1 100 ? 13.787 8.028 -11.735 1.00 86.50 100 LEU A N 1
ATOM 831 C CA . LEU A 1 100 ? 13.034 7.148 -10.849 1.00 86.50 100 LEU A CA 1
ATOM 832 C C . LEU A 1 100 ? 13.653 7.064 -9.453 1.00 86.50 100 LEU A C 1
ATOM 834 O O . LEU A 1 100 ? 12.926 6.985 -8.466 1.00 86.50 100 LEU A O 1
ATOM 838 N N . THR A 1 101 ? 14.982 7.115 -9.350 1.00 86.50 101 THR A N 1
ATOM 839 C CA . THR A 1 101 ? 15.695 7.158 -8.066 1.00 86.50 101 THR A CA 1
ATOM 840 C C . THR A 1 101 ? 15.394 8.457 -7.322 1.00 86.50 101 THR A C 1
ATOM 842 O O . THR A 1 101 ? 15.124 8.423 -6.123 1.00 86.50 101 THR A O 1
ATOM 845 N N . LEU A 1 102 ? 15.392 9.598 -8.020 1.00 86.81 102 LEU A N 1
ATOM 846 C CA . LEU A 1 102 ? 15.034 10.890 -7.430 1.00 86.81 102 LEU A CA 1
ATOM 847 C C . LEU A 1 102 ? 13.585 10.891 -6.934 1.00 86.81 102 LEU A C 1
AT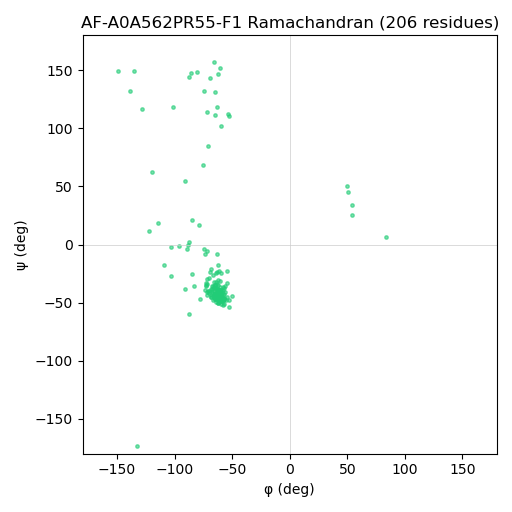OM 849 O O . LEU A 1 102 ? 13.355 11.197 -5.766 1.00 86.81 102 LEU A O 1
ATOM 853 N N . ILE A 1 103 ? 12.639 10.468 -7.778 1.00 85.56 103 ILE A N 1
ATOM 854 C CA . ILE A 1 103 ? 11.215 10.357 -7.422 1.00 85.56 103 ILE A CA 1
ATOM 855 C C . ILE A 1 103 ? 11.035 9.410 -6.232 1.00 85.56 103 ILE A C 1
ATOM 857 O O . ILE A 1 103 ? 10.369 9.737 -5.255 1.00 85.56 103 ILE A O 1
ATOM 861 N N . SER A 1 104 ? 11.673 8.241 -6.273 1.00 86.38 104 SER A N 1
ATOM 862 C CA . SER A 1 104 ? 11.579 7.244 -5.207 1.00 86.38 104 SER A CA 1
ATOM 863 C C . SER A 1 104 ? 12.091 7.758 -3.864 1.00 86.38 104 SER A C 1
ATOM 865 O O . SER A 1 104 ? 11.505 7.440 -2.826 1.00 86.38 104 SER A O 1
ATOM 867 N N . ASN A 1 105 ? 13.176 8.534 -3.875 1.00 87.75 105 ASN A N 1
ATOM 868 C CA . ASN A 1 105 ? 13.755 9.120 -2.670 1.00 87.75 105 ASN A CA 1
ATOM 869 C C . ASN A 1 105 ? 12.886 10.254 -2.121 1.00 87.75 105 ASN A C 1
ATOM 871 O O . ASN A 1 105 ? 12.644 10.288 -0.916 1.00 87.75 105 ASN A O 1
ATOM 875 N N . ASP A 1 106 ? 12.383 11.134 -2.989 1.00 87.62 106 ASP A N 1
ATOM 876 C CA . ASP A 1 106 ? 11.481 12.227 -2.610 1.00 87.62 106 ASP A CA 1
ATOM 877 C C . ASP A 1 106 ? 10.191 11.690 -1.970 1.00 87.62 106 ASP A C 1
ATOM 879 O O . ASP A 1 106 ? 9.810 12.072 -0.862 1.00 87.62 106 ASP A O 1
ATOM 883 N N . LEU A 1 107 ? 9.592 10.674 -2.594 1.00 86.88 107 LEU A N 1
ATOM 884 C CA . LEU A 1 107 ? 8.400 9.997 -2.083 1.00 86.88 107 LEU A CA 1
ATOM 885 C C . LEU A 1 107 ? 8.673 9.073 -0.889 1.00 86.88 107 LEU A C 1
ATOM 887 O O . LEU A 1 107 ? 7.730 8.545 -0.287 1.00 86.88 107 LEU A O 1
ATOM 891 N N . ARG A 1 108 ? 9.949 8.845 -0.545 1.00 91.38 108 ARG A N 1
ATOM 892 C CA . ARG A 1 108 ? 10.387 7.893 0.490 1.00 91.38 108 ARG A CA 1
ATOM 893 C C . ARG A 1 108 ? 9.756 6.515 0.296 1.00 91.38 108 ARG A C 1
ATOM 895 O O . ARG A 1 108 ? 9.219 5.894 1.221 1.00 91.38 108 ARG A O 1
ATOM 902 N N . LEU A 1 109 ? 9.763 6.059 -0.955 1.00 89.81 109 LEU A N 1
ATOM 903 C CA . LEU A 1 109 ? 8.988 4.915 -1.419 1.00 89.81 109 LEU A CA 1
ATOM 904 C C . LEU A 1 109 ? 9.338 3.637 -0.650 1.00 89.81 109 LEU A C 1
ATOM 906 O O . LEU A 1 109 ? 8.449 2.884 -0.251 1.00 89.81 109 LEU A O 1
ATOM 910 N N . ARG A 1 110 ? 10.626 3.419 -0.365 1.00 90.12 110 ARG A N 1
ATOM 911 C CA . ARG A 1 110 ? 11.097 2.274 0.421 1.00 90.12 110 ARG A CA 1
ATOM 912 C C . ARG A 1 110 ? 10.482 2.257 1.820 1.00 90.12 110 ARG A C 1
ATOM 914 O O . ARG A 1 110 ? 9.979 1.221 2.257 1.00 90.12 110 ARG A O 1
ATOM 921 N N . GLU A 1 111 ? 10.485 3.385 2.524 1.00 93.69 111 GLU A N 1
ATOM 922 C CA . GLU A 1 111 ? 9.867 3.486 3.845 1.00 93.69 111 GLU A CA 1
ATOM 923 C C . GLU A 1 111 ? 8.357 3.290 3.783 1.00 93.69 111 GLU A C 1
ATOM 925 O O . GLU A 1 111 ? 7.802 2.635 4.663 1.00 93.69 111 GLU A O 1
ATOM 930 N N . LYS A 1 112 ? 7.692 3.790 2.737 1.00 95.06 112 LYS A N 1
ATOM 931 C CA . LYS A 1 112 ? 6.253 3.586 2.524 1.00 95.06 112 LYS A CA 1
ATOM 932 C C . LYS A 1 112 ? 5.919 2.109 2.292 1.00 95.06 112 LYS A C 1
ATOM 934 O O . LYS A 1 112 ? 4.992 1.601 2.918 1.00 95.06 112 LYS A O 1
ATOM 939 N N . ILE A 1 113 ? 6.710 1.383 1.502 1.00 94.31 113 ILE A N 1
ATOM 940 C CA . ILE A 1 113 ? 6.549 -0.068 1.293 1.00 94.31 113 ILE A CA 1
ATOM 941 C C . ILE A 1 113 ? 6.721 -0.837 2.612 1.00 94.31 113 ILE A C 1
ATOM 943 O O . ILE A 1 113 ? 5.886 -1.675 2.965 1.00 94.31 113 ILE A O 1
ATOM 947 N N . ILE A 1 114 ? 7.776 -0.530 3.378 1.00 95.38 114 ILE A N 1
ATOM 948 C CA . ILE A 1 114 ? 8.016 -1.140 4.697 1.00 95.38 114 ILE A CA 1
ATOM 949 C C . ILE A 1 114 ? 6.849 -0.835 5.638 1.00 95.38 114 ILE A C 1
ATOM 951 O O . ILE A 1 114 ? 6.341 -1.728 6.322 1.00 95.38 114 ILE A O 1
ATOM 955 N N . ARG A 1 115 ? 6.392 0.419 5.654 1.00 97.25 115 ARG A N 1
ATOM 956 C CA . ARG A 1 115 ? 5.276 0.868 6.478 1.00 97.25 115 ARG A CA 1
ATOM 957 C C . ARG A 1 115 ? 3.995 0.119 6.133 1.00 97.25 115 ARG A C 1
ATOM 959 O O . ARG A 1 115 ? 3.351 -0.384 7.050 1.00 97.25 115 ARG A O 1
ATOM 966 N N . LEU A 1 116 ? 3.667 -0.033 4.851 1.00 97.56 116 LEU A N 1
ATOM 967 C CA . LEU A 1 116 ? 2.509 -0.804 4.400 1.00 97.56 116 LEU A CA 1
ATOM 968 C C . LEU A 1 116 ? 2.575 -2.256 4.889 1.00 97.56 116 LEU A C 1
ATOM 970 O O . LEU A 1 116 ? 1.586 -2.772 5.406 1.00 97.56 116 LEU A O 1
ATOM 974 N N . ASN A 1 117 ? 3.745 -2.899 4.815 1.00 97.31 117 ASN A N 1
ATOM 975 C CA . ASN A 1 117 ? 3.922 -4.262 5.322 1.00 97.31 117 ASN A CA 1
ATOM 976 C C . ASN A 1 117 ? 3.668 -4.373 6.836 1.00 97.31 117 ASN A C 1
ATOM 978 O O . ASN A 1 117 ? 3.027 -5.321 7.302 1.00 97.31 117 ASN A O 1
ATOM 982 N N . ILE A 1 118 ? 4.171 -3.405 7.609 1.00 97.62 118 ILE A N 1
ATOM 983 C CA . ILE A 1 118 ? 3.970 -3.342 9.062 1.00 97.62 118 ILE A CA 1
ATOM 984 C C . ILE A 1 118 ? 2.486 -3.143 9.368 1.00 97.62 118 ILE A C 1
ATOM 986 O O . ILE A 1 118 ? 1.918 -3.901 10.152 1.00 97.62 118 ILE A O 1
ATOM 990 N N . LEU A 1 119 ? 1.837 -2.175 8.717 1.00 97.44 119 LEU A N 1
ATOM 991 C CA . LEU A 1 119 ? 0.419 -1.891 8.925 1.00 97.44 119 LEU A CA 1
ATOM 992 C C . LEU A 1 119 ? -0.452 -3.107 8.589 1.00 97.44 119 LEU A C 1
ATOM 994 O O . LEU A 1 119 ? -1.277 -3.516 9.406 1.00 97.44 119 LEU A O 1
ATOM 998 N N . ALA A 1 120 ? -0.203 -3.745 7.443 1.00 96.75 120 ALA A N 1
ATOM 999 C CA . ALA A 1 120 ? -0.912 -4.947 7.021 1.00 96.75 120 ALA A CA 1
ATOM 1000 C C . ALA A 1 120 ? -0.690 -6.118 7.987 1.00 96.75 120 ALA A C 1
ATOM 1002 O O . ALA A 1 120 ? -1.582 -6.927 8.228 1.00 96.75 120 ALA A O 1
ATOM 1003 N N . THR A 1 121 ? 0.505 -6.229 8.566 1.00 95.44 121 THR A N 1
ATOM 1004 C CA . THR A 1 121 ? 0.803 -7.289 9.531 1.00 95.44 121 THR A CA 1
ATOM 1005 C C . THR A 1 121 ? 0.087 -7.074 10.860 1.00 95.44 121 THR A C 1
ATOM 1007 O O . THR A 1 121 ? -0.420 -8.048 11.419 1.00 95.44 121 THR A O 1
ATOM 1010 N N . THR A 1 122 ? 0.020 -5.831 11.329 1.00 95.19 122 THR A N 1
ATOM 1011 C CA . THR A 1 122 ? -0.435 -5.489 12.681 1.00 95.19 122 THR A CA 1
ATOM 1012 C C . THR A 1 122 ? -1.936 -5.209 12.770 1.00 95.19 122 THR A C 1
ATOM 1014 O O . THR A 1 122 ? -2.559 -5.586 13.757 1.00 95.19 122 THR A O 1
ATOM 1017 N N . TYR A 1 123 ? -2.530 -4.557 11.765 1.00 94.56 123 TYR A N 1
ATOM 1018 C CA . TYR A 1 123 ? -3.894 -4.011 11.862 1.00 94.56 123 TYR A CA 1
ATOM 1019 C C . TYR A 1 123 ? -4.940 -4.753 11.020 1.00 94.56 123 TYR A C 1
ATOM 1021 O O . TYR A 1 123 ? -6.145 -4.620 11.282 1.00 94.56 123 TYR A O 1
ATOM 1029 N N . LEU A 1 124 ? -4.507 -5.553 10.039 1.00 94.56 124 LEU A N 1
ATOM 1030 C CA . LEU A 1 124 ? -5.410 -6.407 9.269 1.0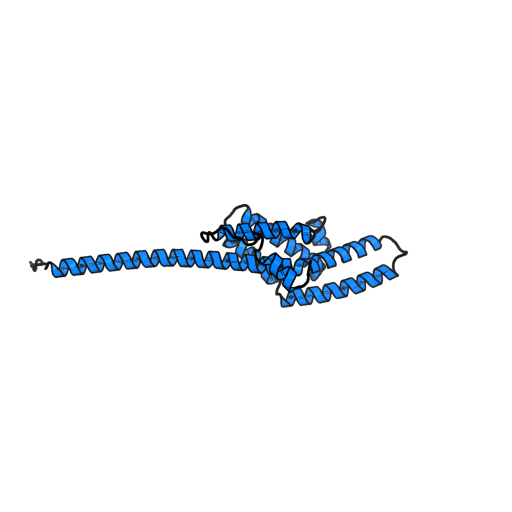0 94.56 124 LEU A CA 1
ATOM 1031 C C . LEU A 1 124 ? -5.606 -7.767 9.948 1.00 94.56 124 LEU A C 1
ATOM 1033 O O . LEU A 1 124 ? -4.659 -8.322 10.519 1.00 94.56 124 LEU A O 1
ATOM 1037 N N . PRO A 1 125 ? -6.825 -8.326 9.867 1.00 91.38 125 PRO A N 1
ATOM 1038 C CA . PRO A 1 125 ? -7.096 -9.658 10.383 1.00 91.38 125 PRO A CA 1
ATOM 1039 C C . PRO A 1 125 ? -6.311 -10.710 9.584 1.00 91.38 125 PRO A C 1
ATOM 1041 O O . PRO A 1 125 ? -5.928 -10.485 8.438 1.00 91.38 125 PRO A O 1
ATOM 1044 N N . ASN A 1 126 ? -6.057 -11.877 10.182 1.00 88.38 126 ASN A N 1
ATOM 1045 C CA . ASN A 1 126 ? -5.369 -12.991 9.516 1.00 88.38 126 ASN A CA 1
ATOM 1046 C C . ASN A 1 126 ? -6.298 -13.698 8.516 1.00 88.38 126 ASN A C 1
ATOM 1048 O O . ASN A 1 126 ? -6.725 -14.827 8.739 1.00 88.38 126 ASN A O 1
ATOM 1052 N N . ASN A 1 127 ? -6.637 -13.012 7.431 1.00 93.00 127 ASN A N 1
ATOM 1053 C CA . ASN A 1 127 ? -7.490 -13.503 6.359 1.00 93.00 127 ASN A CA 1
ATOM 1054 C C . ASN A 1 127 ? -6.863 -13.218 4.983 1.00 93.00 127 ASN A C 1
ATOM 1056 O O . ASN A 1 127 ? -5.731 -12.741 4.867 1.00 93.00 127 ASN A O 1
ATOM 1060 N N . ASP A 1 128 ? -7.626 -13.506 3.932 1.00 94.50 128 ASP A N 1
ATOM 1061 C CA . ASP A 1 128 ? -7.214 -13.296 2.546 1.00 94.50 128 ASP A CA 1
ATOM 1062 C C . ASP A 1 128 ? -6.830 -11.835 2.229 1.00 94.50 128 ASP A C 1
ATOM 1064 O O . ASP A 1 128 ? -5.841 -11.598 1.538 1.00 94.50 128 ASP A O 1
ATOM 1068 N N . LEU A 1 129 ? -7.528 -10.845 2.803 1.00 94.94 129 LEU A N 1
ATOM 1069 C CA . LEU A 1 129 ? -7.227 -9.422 2.595 1.00 94.94 129 LEU A CA 1
ATOM 1070 C C . LEU A 1 129 ? -5.781 -9.087 2.989 1.00 94.94 129 LEU A C 1
ATOM 1072 O O . LEU A 1 129 ? -5.044 -8.471 2.219 1.00 94.94 129 LEU A O 1
ATOM 1076 N N . LYS A 1 130 ? -5.340 -9.554 4.161 1.00 96.25 130 LYS A N 1
ATOM 1077 C CA . LYS A 1 130 ? -3.956 -9.383 4.618 1.00 96.25 130 LYS A CA 1
ATOM 1078 C C . LYS A 1 130 ? -2.951 -10.015 3.659 1.00 96.25 130 LYS A C 1
ATOM 1080 O O . LYS A 1 130 ? -1.924 -9.403 3.365 1.00 96.25 130 LYS A O 1
ATOM 1085 N N . ASN A 1 131 ? -3.240 -11.216 3.164 1.00 95.56 131 ASN A N 1
ATOM 1086 C CA . ASN A 1 131 ? -2.366 -11.903 2.215 1.00 95.56 131 ASN A CA 1
ATOM 1087 C C . ASN A 1 131 ? -2.277 -11.142 0.892 1.00 95.56 131 ASN A C 1
ATOM 1089 O O . ASN A 1 131 ? -1.177 -10.942 0.387 1.00 95.56 131 ASN A O 1
ATOM 1093 N N . ARG A 1 132 ? -3.396 -10.629 0.373 1.00 95.62 132 ARG A N 1
ATOM 1094 C CA . ARG A 1 132 ? -3.417 -9.814 -0.847 1.00 95.62 132 ARG A CA 1
ATOM 1095 C C . ARG A 1 132 ? -2.628 -8.511 -0.717 1.00 95.62 132 ARG A C 1
ATOM 1097 O O . ARG A 1 132 ? -1.881 -8.178 -1.640 1.00 95.62 132 ARG A O 1
ATOM 1104 N N . VAL A 1 133 ? -2.714 -7.817 0.424 1.00 96.50 133 VAL A N 1
ATOM 1105 C CA . VAL A 1 133 ? -1.869 -6.635 0.695 1.00 96.50 133 VAL A CA 1
ATOM 1106 C C . VAL A 1 133 ? -0.391 -7.023 0.758 1.00 96.50 133 VAL A C 1
ATOM 1108 O O . VAL A 1 133 ? 0.444 -6.355 0.153 1.00 96.50 133 VAL A O 1
ATOM 1111 N N . LYS A 1 134 ? -0.044 -8.128 1.427 1.00 95.19 134 LYS A N 1
ATOM 1112 C CA . LYS A 1 134 ? 1.345 -8.613 1.490 1.00 95.19 134 LYS A CA 1
ATOM 1113 C C . LYS A 1 134 ? 1.897 -9.035 0.130 1.00 95.19 134 LYS A C 1
ATOM 1115 O O . LYS A 1 134 ? 3.061 -8.769 -0.157 1.00 95.19 134 LYS A O 1
ATOM 1120 N N . SER A 1 135 ? 1.078 -9.652 -0.715 1.00 92.81 135 SER A N 1
ATOM 1121 C CA . SER A 1 135 ? 1.449 -9.989 -2.090 1.00 92.81 135 SER A CA 1
ATOM 1122 C C . SER A 1 135 ? 1.728 -8.735 -2.912 1.00 92.81 135 SER A C 1
ATOM 1124 O O . SER A 1 135 ? 2.730 -8.691 -3.622 1.00 92.81 135 SER A O 1
ATOM 1126 N N . LEU A 1 136 ? 0.904 -7.691 -2.761 1.00 93.62 136 LEU A N 1
ATOM 1127 C CA . LEU A 1 136 ? 1.134 -6.395 -3.398 1.00 93.62 136 LEU A CA 1
ATOM 1128 C C . LEU A 1 136 ? 2.450 -5.763 -2.915 1.00 93.62 136 LEU A C 1
ATOM 1130 O O . LEU A 1 136 ? 3.289 -5.398 -3.733 1.00 93.62 136 LEU A O 1
ATOM 1134 N N . VAL A 1 137 ? 2.675 -5.714 -1.597 1.00 94.44 137 VAL A N 1
ATOM 1135 C CA . VAL A 1 137 ? 3.944 -5.261 -0.993 1.00 94.44 137 VAL A CA 1
ATOM 1136 C C . VAL A 1 137 ? 5.131 -6.021 -1.577 1.00 94.44 137 VAL A C 1
ATOM 1138 O O . VAL A 1 137 ? 6.124 -5.405 -1.957 1.00 94.44 137 VAL A O 1
ATOM 1141 N N . SER A 1 138 ? 5.039 -7.351 -1.654 1.00 91.31 138 SER A N 1
ATOM 1142 C CA . SER A 1 138 ? 6.089 -8.194 -2.221 1.00 91.31 138 SER A CA 1
ATOM 1143 C C . SER A 1 138 ? 6.361 -7.815 -3.673 1.00 91.31 138 SER A C 1
ATOM 1145 O O . SER A 1 138 ? 7.505 -7.523 -4.011 1.00 91.31 138 SER A O 1
ATOM 1147 N N . LEU A 1 139 ? 5.327 -7.743 -4.514 1.00 89.94 139 LEU A N 1
ATOM 1148 C CA . LEU A 1 139 ? 5.452 -7.356 -5.918 1.00 89.94 139 LEU A CA 1
ATOM 1149 C C . LEU A 1 139 ? 6.193 -6.020 -6.072 1.00 89.94 139 LEU A C 1
ATOM 1151 O O . LEU A 1 139 ? 7.204 -5.954 -6.769 1.00 89.94 139 LEU A O 1
ATOM 1155 N N . ILE A 1 140 ? 5.725 -4.984 -5.376 1.00 88.75 140 ILE A N 1
ATOM 1156 C CA . ILE A 1 140 ? 6.307 -3.639 -5.438 1.00 88.75 140 ILE A CA 1
ATOM 1157 C C . ILE A 1 140 ? 7.752 -3.652 -4.937 1.00 88.75 140 ILE A C 1
ATOM 1159 O O . ILE A 1 140 ? 8.615 -3.040 -5.555 1.00 88.75 140 ILE A O 1
ATOM 1163 N N . SER A 1 141 ? 8.038 -4.373 -3.849 1.00 88.88 141 SER A N 1
ATOM 1164 C CA . SER A 1 141 ? 9.398 -4.464 -3.303 1.00 88.88 141 SER A CA 1
ATOM 1165 C C . SER A 1 141 ? 10.358 -5.064 -4.326 1.00 88.88 141 SER A C 1
ATOM 1167 O O . SER A 1 141 ? 11.459 -4.562 -4.506 1.00 88.88 141 SER A O 1
ATOM 1169 N N . HIS A 1 142 ? 9.943 -6.122 -5.028 1.00 85.50 142 HIS A N 1
ATOM 1170 C CA . HIS A 1 142 ? 10.780 -6.743 -6.052 1.00 85.50 142 HIS A CA 1
ATOM 1171 C C . HIS A 1 142 ? 10.990 -5.828 -7.252 1.00 85.50 142 HIS A C 1
ATOM 1173 O O . HIS A 1 142 ? 12.100 -5.774 -7.769 1.00 85.50 142 HIS A O 1
ATOM 1179 N N . ILE A 1 143 ? 9.950 -5.112 -7.682 1.00 81.56 143 ILE A N 1
ATOM 1180 C CA . ILE A 1 143 ? 10.052 -4.152 -8.783 1.00 81.56 143 ILE A CA 1
ATOM 1181 C C . ILE A 1 143 ? 11.027 -3.039 -8.416 1.00 81.56 143 ILE A C 1
ATOM 1183 O O . ILE A 1 143 ? 11.974 -2.802 -9.156 1.00 81.56 143 ILE A O 1
ATOM 1187 N N . TYR A 1 144 ? 10.855 -2.442 -7.238 1.00 84.25 144 TYR A N 1
ATOM 1188 C CA . TYR A 1 144 ? 11.748 -1.422 -6.701 1.00 84.25 144 TYR A CA 1
ATOM 1189 C C . TYR A 1 144 ? 13.211 -1.891 -6.659 1.00 84.25 144 TYR A C 1
ATOM 1191 O O . TYR A 1 144 ? 14.118 -1.178 -7.082 1.00 84.25 144 TYR A O 1
ATOM 1199 N N . GLU A 1 145 ? 13.454 -3.116 -6.185 1.00 81.88 145 GLU A N 1
ATOM 1200 C CA . GLU A 1 145 ? 14.795 -3.705 -6.149 1.00 81.88 145 GLU A CA 1
ATOM 1201 C C . GLU A 1 145 ? 15.369 -3.965 -7.553 1.00 81.88 145 GLU A C 1
ATOM 1203 O O . GLU A 1 145 ? 16.573 -3.808 -7.763 1.00 81.88 145 GLU A O 1
ATOM 1208 N N . ALA A 1 146 ? 14.534 -4.351 -8.523 1.00 78.25 146 ALA A N 1
ATOM 1209 C CA . ALA A 1 146 ? 14.973 -4.580 -9.899 1.00 78.25 146 ALA A CA 1
ATOM 1210 C C . ALA A 1 146 ? 15.338 -3.278 -10.616 1.00 78.25 146 ALA A C 1
ATOM 1212 O O . ALA A 1 146 ? 16.313 -3.253 -11.365 1.00 78.25 146 ALA A O 1
ATOM 1213 N N . THR A 1 147 ? 14.553 -2.224 -10.397 1.00 77.69 147 THR A N 1
ATOM 1214 C CA . THR A 1 147 ? 14.681 -0.957 -11.116 1.00 77.69 147 THR A CA 1
ATOM 1215 C C . THR A 1 147 ? 15.678 -0.018 -10.444 1.00 77.69 147 THR A C 1
ATOM 1217 O O . THR A 1 147 ? 16.688 0.333 -11.047 1.00 77.69 147 THR A O 1
ATOM 1220 N N . VAL A 1 148 ? 15.442 0.358 -9.185 1.00 78.69 148 VAL A N 1
ATOM 1221 C CA . VAL A 1 148 ? 16.224 1.379 -8.469 1.00 78.69 148 VAL A CA 1
ATOM 1222 C C . VAL A 1 148 ? 17.551 0.806 -7.980 1.00 78.69 148 VAL A C 1
ATOM 1224 O O . VAL A 1 148 ? 18.603 1.397 -8.206 1.00 78.69 148 VAL A O 1
ATOM 1227 N N . ASN A 1 149 ? 17.528 -0.381 -7.368 1.00 74.12 149 ASN A N 1
ATOM 1228 C CA . ASN A 1 149 ? 18.744 -1.029 -6.856 1.00 74.12 149 ASN A CA 1
ATOM 1229 C C . ASN A 1 149 ? 19.460 -1.895 -7.906 1.00 74.12 149 ASN A C 1
ATOM 1231 O O . ASN A 1 149 ? 20.452 -2.550 -7.583 1.00 74.12 149 ASN A O 1
ATOM 1235 N N . GLN A 1 150 ? 18.950 -1.926 -9.143 1.00 71.62 150 GLN A N 1
ATOM 1236 C CA . GLN A 1 150 ? 19.518 -2.663 -10.278 1.00 71.62 150 GLN A CA 1
ATOM 1237 C C . GLN A 1 150 ? 19.756 -4.162 -10.003 1.00 71.62 150 GLN A C 1
ATOM 1239 O O . GLN A 1 150 ? 20.588 -4.810 -10.643 1.00 71.62 150 GLN A O 1
ATOM 1244 N N . ASN A 1 151 ? 19.015 -4.769 -9.068 1.00 70.62 151 ASN A N 1
ATOM 1245 C CA . ASN A 1 151 ? 19.205 -6.164 -8.667 1.00 70.62 151 ASN A CA 1
ATOM 1246 C C . ASN A 1 151 ? 18.337 -7.129 -9.485 1.00 70.62 151 ASN A C 1
ATOM 1248 O O . ASN A 1 151 ? 17.562 -7.940 -8.966 1.00 70.62 151 ASN A O 1
ATOM 1252 N N . TYR A 1 152 ? 18.474 -7.048 -10.804 1.00 63.12 152 TYR A N 1
ATOM 1253 C CA . TYR A 1 152 ? 17.610 -7.759 -11.741 1.00 63.12 152 TYR A CA 1
ATOM 1254 C C . TYR A 1 152 ? 17.657 -9.292 -11.590 1.00 63.12 152 TYR A C 1
ATOM 1256 O O . TYR A 1 152 ? 16.634 -9.974 -11.686 1.00 63.12 152 TYR A O 1
ATOM 1264 N N . ASN A 1 153 ? 18.831 -9.856 -11.289 1.00 61.97 153 ASN A N 1
ATOM 1265 C CA . ASN A 1 153 ? 19.006 -11.307 -11.141 1.00 61.97 153 ASN A CA 1
ATOM 1266 C C . ASN A 1 153 ? 18.242 -11.881 -9.938 1.00 61.97 153 ASN A C 1
ATOM 1268 O O . ASN A 1 153 ? 17.773 -13.020 -9.990 1.00 61.97 153 ASN A O 1
ATOM 1272 N N . LYS A 1 154 ? 18.097 -11.106 -8.857 1.00 61.28 154 LYS A N 1
ATOM 1273 C CA . LYS A 1 154 ? 17.301 -11.493 -7.685 1.00 61.28 154 LYS A CA 1
ATOM 1274 C C . LYS A 1 154 ? 15.805 -11.434 -7.991 1.00 61.28 154 LYS A C 1
ATOM 1276 O O . LYS A 1 154 ? 15.053 -12.294 -7.547 1.00 61.28 154 LYS A O 1
ATOM 1281 N N . THR A 1 155 ? 15.403 -10.474 -8.813 1.00 57.09 155 THR A N 1
ATOM 1282 C CA . THR A 1 155 ? 14.031 -10.281 -9.281 1.00 57.09 155 THR A CA 1
ATOM 1283 C C . THR A 1 155 ? 13.535 -11.403 -10.198 1.00 57.09 155 THR A C 1
ATOM 1285 O O . THR A 1 155 ? 12.463 -11.957 -9.948 1.00 57.09 155 THR A O 1
ATOM 1288 N N . LYS A 1 156 ? 14.325 -11.810 -11.202 1.00 61.25 156 LYS A N 1
ATOM 1289 C CA . LYS A 1 156 ? 13.942 -12.853 -12.178 1.00 61.25 156 LYS A CA 1
ATOM 1290 C C . LYS A 1 156 ? 13.681 -14.224 -11.538 1.00 61.25 156 LYS A C 1
ATOM 1292 O O . LYS A 1 156 ? 12.961 -15.047 -12.094 1.00 61.25 156 LYS A O 1
ATOM 1297 N N . ARG A 1 157 ? 14.251 -14.479 -10.353 1.00 62.03 157 ARG A N 1
ATOM 1298 C CA . ARG A 1 157 ? 13.981 -15.702 -9.578 1.00 62.03 157 ARG A CA 1
ATOM 1299 C C . ARG A 1 157 ? 12.566 -15.739 -9.001 1.00 62.03 157 ARG A C 1
ATOM 1301 O O . ARG A 1 157 ? 12.027 -16.826 -8.830 1.00 62.03 157 ARG A O 1
ATOM 1308 N N . ASN A 1 158 ? 11.983 -14.576 -8.717 1.00 66.25 158 ASN A N 1
ATOM 1309 C CA . ASN A 1 158 ? 10.722 -14.469 -7.985 1.00 66.25 158 ASN A CA 1
ATOM 1310 C C . ASN A 1 158 ? 9.530 -14.172 -8.906 1.00 66.25 158 ASN A C 1
ATOM 1312 O O . ASN A 1 158 ? 8.417 -14.589 -8.600 1.00 66.25 158 ASN A O 1
ATOM 1316 N N . PHE A 1 159 ? 9.758 -13.519 -10.051 1.00 66.44 159 PHE A N 1
ATOM 1317 C CA . PHE A 1 159 ? 8.729 -13.247 -11.058 1.00 66.44 159 PHE A CA 1
ATOM 1318 C C . PHE A 1 159 ? 9.288 -13.465 -12.469 1.00 66.44 159 PHE A C 1
ATOM 1320 O O . PHE A 1 159 ? 10.365 -12.966 -12.791 1.00 66.44 159 PHE A O 1
ATOM 1327 N N . LYS A 1 160 ? 8.553 -14.204 -13.318 1.00 65.88 160 LYS A N 1
ATOM 1328 C CA . LYS A 1 160 ? 8.910 -14.372 -14.741 1.00 65.88 160 LYS A CA 1
ATOM 1329 C C . LYS A 1 160 ? 8.710 -13.076 -15.528 1.00 65.88 160 LYS A C 1
ATOM 1331 O O . LYS A 1 160 ? 9.551 -12.740 -16.347 1.00 65.88 160 LYS A O 1
ATOM 1336 N N . THR A 1 161 ? 7.610 -12.382 -15.251 1.00 67.25 161 THR A N 1
ATOM 1337 C CA . THR A 1 161 ? 7.216 -11.087 -15.818 1.00 67.25 161 THR A CA 1
ATOM 1338 C C . THR A 1 161 ? 6.400 -10.334 -14.773 1.00 67.25 161 THR A C 1
ATOM 1340 O O . THR A 1 161 ? 5.693 -10.961 -13.975 1.00 67.25 161 THR A O 1
ATOM 1343 N N . TYR A 1 162 ? 6.466 -9.006 -14.779 1.00 75.25 162 TYR A N 1
ATOM 1344 C CA . TYR A 1 162 ? 5.631 -8.183 -13.910 1.00 75.25 162 TYR A CA 1
ATOM 1345 C C . TYR A 1 162 ? 4.259 -7.902 -14.533 1.00 75.25 162 TYR A C 1
ATOM 1347 O O . TYR A 1 162 ? 4.141 -7.843 -15.759 1.00 75.25 162 TYR A O 1
ATOM 1355 N N . PRO A 1 163 ? 3.198 -7.777 -13.714 1.00 82.56 163 PRO A N 1
ATOM 1356 C CA . PRO A 1 163 ? 1.900 -7.377 -14.219 1.00 82.56 163 PRO A CA 1
ATOM 1357 C C . PRO A 1 163 ? 1.994 -5.947 -14.740 1.00 82.56 163 PRO A C 1
ATOM 1359 O O . PRO A 1 163 ? 2.478 -5.055 -14.055 1.00 82.56 163 PRO A O 1
ATOM 1362 N N . ARG A 1 164 ? 1.490 -5.734 -15.948 1.00 84.94 164 ARG A N 1
ATOM 1363 C CA . ARG A 1 164 ? 1.384 -4.399 -16.531 1.00 84.94 164 ARG A CA 1
ATOM 1364 C C . ARG A 1 164 ? 0.501 -3.502 -15.678 1.00 84.94 164 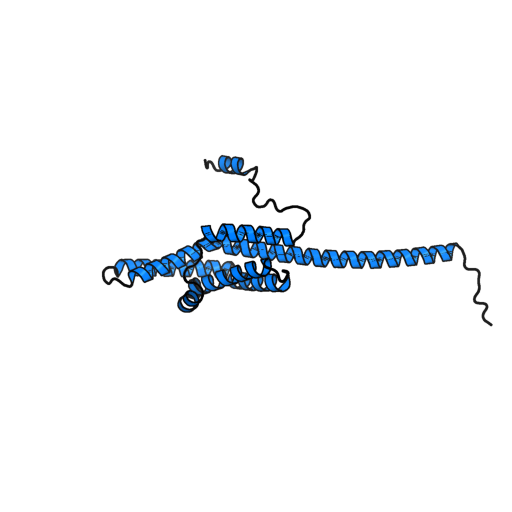ARG A C 1
ATOM 1366 O O . ARG A 1 164 ? -0.435 -4.000 -15.044 1.00 84.94 164 ARG A O 1
ATOM 1373 N N . ALA A 1 165 ? 0.737 -2.192 -15.715 1.00 83.75 165 ALA A N 1
ATOM 1374 C CA . ALA A 1 165 ? -0.026 -1.225 -14.920 1.00 83.75 165 ALA A CA 1
ATOM 1375 C C . ALA A 1 165 ? -1.554 -1.408 -15.060 1.00 83.75 165 ALA A C 1
ATOM 1377 O O . ALA A 1 165 ? -2.271 -1.466 -14.061 1.00 83.75 165 ALA A O 1
ATOM 1378 N N . TRP A 1 166 ? -2.047 -1.616 -16.287 1.00 82.50 166 TRP A N 1
ATOM 1379 C CA . TRP A 1 166 ? -3.475 -1.827 -16.564 1.00 82.50 166 TRP A CA 1
ATOM 1380 C C . TRP A 1 166 ? -4.035 -3.158 -16.040 1.00 82.50 166 TRP A C 1
ATOM 1382 O O . TRP A 1 166 ? -5.237 -3.272 -15.819 1.00 82.50 166 TRP A O 1
ATOM 1392 N N . VAL A 1 167 ? -3.190 -4.173 -15.835 1.00 86.12 167 VAL A N 1
ATOM 1393 C CA . VAL A 1 167 ? -3.589 -5.457 -15.228 1.00 86.12 167 VAL A CA 1
ATOM 1394 C C . VAL A 1 167 ? -3.594 -5.345 -13.706 1.00 86.12 167 VAL A C 1
ATOM 1396 O O . VAL A 1 167 ? -4.440 -5.939 -13.038 1.00 86.12 167 VAL A O 1
ATOM 1399 N N . LEU A 1 168 ? -2.652 -4.583 -13.149 1.00 89.25 168 LEU A N 1
ATOM 1400 C CA . LEU A 1 168 ? -2.524 -4.387 -11.711 1.00 89.25 168 LEU A CA 1
ATOM 1401 C C . LEU A 1 168 ? -3.624 -3.478 -11.150 1.00 89.25 168 LEU A C 1
ATOM 1403 O O . LEU A 1 168 ? -4.102 -3.722 -10.041 1.00 89.25 168 LEU A O 1
ATOM 1407 N N . LEU A 1 169 ? -4.046 -2.462 -11.905 1.00 88.75 169 LEU A N 1
ATOM 1408 C CA . LEU A 1 169 ? -4.995 -1.455 -11.435 1.00 88.75 169 LEU A CA 1
ATOM 1409 C C . LEU A 1 169 ? -6.328 -2.066 -10.948 1.00 88.75 169 LEU A C 1
ATOM 1411 O O . LEU A 1 169 ? -6.651 -1.857 -9.779 1.00 88.75 169 LEU A O 1
ATOM 1415 N N . PRO A 1 170 ? -7.037 -2.930 -11.707 1.00 88.81 170 PRO A N 1
ATOM 1416 C CA . PRO A 1 170 ? -8.273 -3.550 -11.216 1.00 88.81 170 PRO A CA 1
ATOM 1417 C C . PRO A 1 170 ? -8.083 -4.398 -9.950 1.00 88.81 170 PRO A C 1
ATOM 1419 O O . PRO A 1 170 ? -8.989 -4.518 -9.122 1.00 88.81 170 PRO A O 1
ATOM 1422 N N . TYR A 1 171 ? -6.912 -5.022 -9.787 1.00 91.12 171 TYR A N 1
ATOM 1423 C CA . TYR A 1 171 ? -6.586 -5.779 -8.578 1.00 91.12 171 TYR A CA 1
ATOM 1424 C C . TYR A 1 171 ? -6.434 -4.850 -7.367 1.00 91.12 171 TYR A C 1
ATOM 1426 O O . TYR A 1 171 ? -6.978 -5.130 -6.297 1.00 91.12 171 TYR A O 1
ATOM 1434 N N . VAL A 1 172 ? -5.725 -3.735 -7.543 1.00 92.81 172 VAL A N 1
ATOM 1435 C CA . VAL A 1 172 ? -5.523 -2.708 -6.515 1.00 92.81 172 VAL A CA 1
ATOM 1436 C C . VAL A 1 172 ? -6.843 -2.062 -6.115 1.00 92.81 172 VAL A C 1
ATOM 1438 O O . VAL A 1 172 ? -7.102 -1.906 -4.926 1.00 92.81 172 VAL A O 1
ATOM 1441 N N . GLU A 1 173 ? -7.693 -1.720 -7.076 1.00 90.00 173 GLU A N 1
ATOM 1442 C CA . GLU A 1 173 ? -8.996 -1.097 -6.823 1.00 90.00 173 GLU A CA 1
ATOM 1443 C C . GLU A 1 173 ? -9.882 -1.992 -5.948 1.00 90.00 173 GLU A C 1
ATOM 1445 O O . GLU A 1 173 ? -10.431 -1.557 -4.933 1.00 90.00 173 GLU A O 1
ATOM 1450 N N . ARG A 1 174 ? -9.951 -3.290 -6.271 1.00 90.81 174 ARG A N 1
ATOM 1451 C CA . ARG A 1 174 ? -10.653 -4.273 -5.429 1.00 90.81 174 ARG A CA 1
ATOM 1452 C C . ARG A 1 174 ? -10.037 -4.376 -4.038 1.00 90.81 174 ARG A C 1
ATOM 1454 O O . ARG A 1 174 ? -10.763 -4.502 -3.056 1.00 90.81 174 ARG A O 1
ATOM 1461 N N . LEU A 1 175 ? -8.711 -4.316 -3.942 1.00 93.69 175 LEU A N 1
ATOM 1462 C CA . LEU A 1 175 ? -8.018 -4.343 -2.659 1.00 93.69 175 LEU A CA 1
ATOM 1463 C C . LEU A 1 175 ? -8.367 -3.120 -1.799 1.00 93.69 175 LEU A C 1
ATOM 1465 O O . LEU A 1 175 ? -8.620 -3.271 -0.606 1.00 93.69 175 LEU A O 1
ATOM 1469 N N . GLN A 1 176 ? -8.423 -1.929 -2.397 1.00 92.00 176 GLN A N 1
ATOM 1470 C CA . GLN A 1 176 ? -8.831 -0.693 -1.726 1.00 92.00 176 GLN A CA 1
ATOM 1471 C C . GLN A 1 176 ? -10.282 -0.769 -1.241 1.00 92.00 176 GLN A C 1
ATOM 1473 O O . GLN A 1 176 ? -10.549 -0.414 -0.095 1.00 92.00 176 GLN A O 1
ATOM 1478 N N . LEU A 1 177 ? -11.201 -1.312 -2.051 1.00 90.56 177 LEU A N 1
ATOM 1479 C CA . LEU A 1 177 ? -12.580 -1.569 -1.618 1.00 90.56 177 LEU A CA 1
ATOM 1480 C C . LEU A 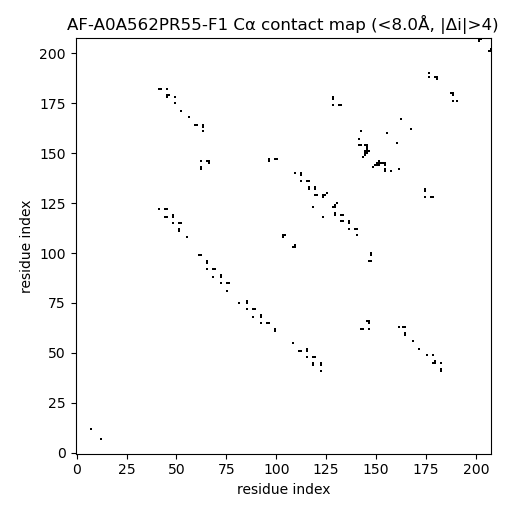1 177 ? -12.644 -2.483 -0.400 1.00 90.56 177 LEU A C 1
ATOM 1482 O O . LEU A 1 177 ? -13.369 -2.194 0.552 1.00 90.56 177 LEU A O 1
ATOM 1486 N N . ASP A 1 178 ? -11.908 -3.589 -0.427 1.00 92.19 178 ASP A N 1
ATOM 1487 C CA . ASP A 1 178 ? -11.925 -4.555 0.666 1.00 92.19 178 ASP A CA 1
ATOM 1488 C C . ASP A 1 178 ? -11.301 -3.973 1.944 1.00 92.19 178 ASP A C 1
ATOM 1490 O O . ASP A 1 178 ? -11.813 -4.208 3.040 1.00 92.19 178 ASP A O 1
ATOM 1494 N N . LEU A 1 179 ? -10.265 -3.135 1.814 1.00 93.31 179 LEU A N 1
ATOM 1495 C CA . LEU A 1 179 ? -9.727 -2.341 2.921 1.00 93.31 179 LEU A CA 1
ATOM 1496 C C . LEU A 1 179 ? -10.780 -1.373 3.480 1.00 93.31 179 LEU A C 1
ATOM 1498 O O . LEU A 1 179 ? -10.984 -1.336 4.692 1.00 93.31 179 LEU A O 1
ATOM 1502 N N . SER A 1 180 ? -11.502 -0.638 2.630 1.00 90.50 180 SER A N 1
ATOM 1503 C CA . SER A 1 180 ? -12.590 0.243 3.075 1.00 90.50 180 SER A CA 1
ATOM 1504 C C . SER A 1 180 ? -13.717 -0.527 3.770 1.00 90.50 180 SER A C 1
ATOM 1506 O O . SER A 1 180 ? -14.234 -0.073 4.789 1.00 90.50 180 SER A O 1
ATOM 1508 N N . LYS A 1 181 ? -14.083 -1.718 3.282 1.00 90.12 181 LYS A N 1
ATOM 1509 C CA . LYS A 1 181 ? -15.083 -2.579 3.938 1.00 90.12 181 LYS A CA 1
ATOM 1510 C C . LYS A 1 181 ? -14.627 -3.020 5.330 1.00 90.12 181 LYS A C 1
ATOM 1512 O O . LYS A 1 181 ? -15.434 -3.030 6.260 1.00 90.12 181 LYS A O 1
ATOM 1517 N N . GLU A 1 182 ? -13.338 -3.311 5.508 1.00 90.56 182 GLU A N 1
ATOM 1518 C CA . GLU A 1 182 ? -12.766 -3.678 6.810 1.00 90.56 182 GLU A CA 1
ATOM 1519 C C . GLU A 1 182 ? -12.870 -2.545 7.852 1.00 90.56 182 GLU A C 1
ATOM 1521 O O . GLU A 1 182 ? -12.929 -2.818 9.054 1.00 90.56 182 GLU A O 1
ATOM 1526 N N . MET A 1 183 ? -12.980 -1.280 7.424 1.00 89.75 183 MET A N 1
ATOM 1527 C CA . MET A 1 183 ? -13.219 -0.140 8.323 1.00 89.75 183 MET A CA 1
ATOM 1528 C C . MET A 1 183 ? -14.618 -0.159 8.965 1.00 89.75 183 MET A C 1
ATOM 1530 O O . MET A 1 183 ? -14.822 0.462 10.013 1.00 89.75 183 MET A O 1
ATOM 1534 N N . LYS A 1 184 ? -15.584 -0.877 8.368 1.00 86.00 184 LYS A N 1
ATOM 1535 C CA . LYS A 1 184 ? -16.976 -1.001 8.840 1.00 86.00 184 LYS A CA 1
ATOM 1536 C C . LYS A 1 184 ? -17.620 0.357 9.141 1.00 86.00 184 LYS A C 1
ATOM 1538 O O . LYS A 1 184 ? -18.165 0.560 10.225 1.00 86.00 184 LYS A O 1
ATOM 1543 N N . LEU A 1 185 ? -17.539 1.308 8.212 1.00 80.94 185 LEU A N 1
ATOM 1544 C CA . LEU A 1 185 ? -18.024 2.682 8.422 1.00 80.94 185 LEU A CA 1
ATOM 1545 C C . LEU A 1 185 ? -19.559 2.822 8.396 1.00 80.94 185 LEU A C 1
ATOM 1547 O O . LEU A 1 185 ? -20.070 3.899 8.676 1.00 80.94 185 LEU A O 1
ATOM 1551 N N . GLY A 1 186 ? -20.298 1.742 8.116 1.00 69.62 186 GLY A N 1
ATOM 1552 C CA . GLY A 1 186 ? -21.767 1.754 8.077 1.00 69.62 186 GLY A CA 1
ATOM 1553 C C . GLY A 1 186 ? -22.356 2.225 6.745 1.00 69.62 186 GLY A C 1
ATOM 1554 O O . GLY A 1 186 ? -23.569 2.350 6.632 1.00 69.62 186 GLY A O 1
ATOM 1555 N N . TYR A 1 187 ? -21.512 2.445 5.738 1.00 66.19 187 TYR A N 1
ATOM 1556 C CA . TYR A 1 187 ? -21.897 2.674 4.351 1.00 66.19 187 TYR A CA 1
ATOM 1557 C C . TYR A 1 187 ? -20.996 1.842 3.432 1.00 66.19 187 TYR A C 1
ATOM 1559 O O . TYR A 1 187 ? -19.839 1.569 3.771 1.00 66.19 187 TYR A O 1
ATOM 1567 N N . GLU A 1 188 ? -21.521 1.408 2.287 1.00 62.69 188 GLU A N 1
ATOM 1568 C CA . GLU A 1 188 ? -20.693 0.780 1.259 1.00 62.69 188 GLU A CA 1
ATOM 1569 C C . GLU A 1 188 ? -19.861 1.855 0.556 1.00 62.69 188 GLU A C 1
ATOM 1571 O O . GLU A 1 188 ? -20.360 2.922 0.197 1.00 62.69 188 GLU A O 1
ATOM 1576 N N . SER A 1 189 ? -18.562 1.597 0.409 1.00 61.53 189 SER A N 1
ATOM 1577 C CA . SER A 1 189 ? -17.669 2.507 -0.301 1.00 61.53 189 SER A CA 1
ATOM 1578 C C . SER A 1 189 ? -18.077 2.571 -1.772 1.00 61.53 189 SER A C 1
ATOM 1580 O O . SER A 1 189 ? -17.898 1.613 -2.522 1.00 61.53 189 SER A O 1
ATOM 1582 N N . ASN A 1 190 ? -18.594 3.726 -2.186 1.00 63.28 190 ASN A N 1
ATOM 1583 C CA . ASN A 1 190 ? -18.994 4.023 -3.561 1.00 63.28 190 ASN A CA 1
ATOM 1584 C C . ASN A 1 190 ? -17.819 4.506 -4.427 1.00 63.28 190 ASN A C 1
ATOM 1586 O O . ASN A 1 190 ? -18.042 5.141 -5.458 1.00 63.28 190 ASN A O 1
ATOM 1590 N N . MET A 1 191 ? -16.577 4.210 -4.023 1.00 60.34 191 MET A N 1
ATOM 1591 C CA . MET A 1 191 ? -15.342 4.702 -4.652 1.00 60.34 191 MET A CA 1
ATOM 1592 C C . MET A 1 191 ? -15.273 4.403 -6.164 1.00 60.34 191 MET A C 1
ATOM 1594 O O . MET A 1 191 ? -14.622 5.138 -6.894 1.00 60.34 191 MET A O 1
ATOM 1598 N N . PHE A 1 192 ? -16.016 3.390 -6.635 1.00 58.97 192 PHE A N 1
ATOM 1599 C CA . PHE A 1 192 ? -16.110 2.990 -8.048 1.00 58.97 192 PHE A CA 1
ATOM 1600 C C . PHE A 1 192 ? -17.541 3.006 -8.610 1.00 58.97 192 PHE A C 1
ATOM 1602 O O . PHE A 1 192 ? -17.795 2.474 -9.690 1.00 58.97 192 PHE A O 1
ATOM 1609 N N . SER A 1 193 ? -18.503 3.590 -7.890 1.00 64.44 193 SER A N 1
ATOM 1610 C CA . SER A 1 193 ? -19.814 3.881 -8.481 1.00 64.44 193 SER A CA 1
ATOM 1611 C C . SER A 1 193 ? -19.637 4.872 -9.635 1.00 64.44 193 SER A C 1
ATOM 1613 O O . SER A 1 193 ? -18.735 5.712 -9.585 1.00 64.44 193 SER A O 1
ATOM 1615 N N . LYS A 1 194 ? -20.466 4.769 -10.689 1.00 63.72 194 LYS A N 1
ATOM 1616 C CA . LYS A 1 194 ? -20.408 5.693 -11.833 1.00 63.72 194 LYS A CA 1
ATOM 1617 C C . LYS A 1 194 ? -20.473 7.117 -11.282 1.00 63.72 194 LYS A C 1
ATOM 1619 O O . LYS A 1 194 ? -21.496 7.503 -10.717 1.00 63.72 194 LYS A O 1
ATOM 1624 N N . ASN A 1 195 ? -19.369 7.859 -11.383 1.00 70.31 195 ASN A N 1
ATOM 1625 C CA . ASN A 1 195 ? -19.285 9.182 -10.786 1.00 70.31 195 ASN A CA 1
ATOM 1626 C C . ASN A 1 195 ? -20.337 10.063 -11.482 1.00 70.31 195 ASN A C 1
ATOM 1628 O O . ASN A 1 195 ? -20.240 10.260 -12.697 1.00 70.31 195 ASN A O 1
ATOM 1632 N N . PRO A 1 196 ? -21.340 10.591 -10.757 1.00 76.06 196 PRO A N 1
ATOM 1633 C CA . PRO A 1 196 ? -22.411 11.379 -11.366 1.00 76.06 196 PRO A CA 1
ATOM 1634 C C . PRO A 1 196 ? -21.884 12.660 -12.028 1.00 76.06 196 PRO A C 1
ATOM 1636 O O . PRO A 1 196 ? -22.552 13.240 -12.879 1.00 76.06 196 PRO A O 1
ATOM 1639 N N . TYR A 1 197 ? -20.666 13.077 -11.680 1.00 80.75 197 TYR A N 1
ATOM 1640 C CA . TYR A 1 197 ? -19.971 14.213 -12.267 1.00 80.75 197 TYR A CA 1
ATOM 1641 C C . TYR A 1 197 ? -18.993 13.831 -13.378 1.00 80.75 197 TYR A C 1
ATOM 1643 O O . TYR A 1 197 ? -18.403 14.735 -13.955 1.00 80.75 197 TYR A O 1
ATOM 1651 N N . GLN A 1 198 ? -18.815 12.549 -13.719 1.00 81.31 198 GLN A N 1
ATOM 1652 C CA . GLN A 1 198 ? -17.869 12.136 -14.763 1.00 81.31 198 GLN A CA 1
ATOM 1653 C C . GLN A 1 198 ? -18.187 12.809 -16.100 1.00 81.31 198 GLN A C 1
ATOM 1655 O O . GLN A 1 198 ? -17.313 13.415 -16.707 1.00 81.31 198 GLN A O 1
ATOM 1660 N N . GLU A 1 199 ? -19.449 12.768 -16.527 1.00 81.50 199 GLU A N 1
ATOM 1661 C CA . GLU A 1 199 ? -19.883 13.401 -17.778 1.00 81.50 199 GLU A CA 1
ATOM 1662 C C . GLU A 1 199 ? -19.734 14.928 -17.735 1.00 81.50 199 GLU A C 1
ATOM 1664 O O . GLU A 1 199 ? -19.391 15.546 -18.740 1.00 81.50 199 GLU A O 1
ATOM 1669 N N . LYS A 1 200 ? -19.952 15.549 -16.568 1.00 88.12 200 LYS A N 1
ATOM 1670 C CA . LYS A 1 200 ? -19.746 16.991 -16.384 1.00 88.12 200 LYS A CA 1
ATOM 1671 C C . LYS A 1 200 ? -18.261 17.355 -16.463 1.00 88.12 200 LYS A C 1
ATOM 1673 O O . LYS A 1 200 ? -17.909 18.302 -17.152 1.00 88.12 200 LYS A O 1
ATOM 1678 N N . PHE A 1 201 ? -17.409 16.583 -15.801 1.00 87.06 201 PHE A N 1
ATOM 1679 C CA . PHE A 1 201 ? -15.963 16.772 -15.773 1.00 87.06 201 PHE A CA 1
ATOM 1680 C C . PHE A 1 201 ? -15.337 16.591 -17.160 1.00 87.06 201 PHE A C 1
ATOM 1682 O O . PHE A 1 201 ? -14.543 17.421 -17.589 1.00 87.06 201 PHE A O 1
ATOM 1689 N N . LEU A 1 202 ? -15.753 15.559 -17.902 1.00 88.12 202 LEU A N 1
ATOM 1690 C CA . LEU A 1 202 ? -15.333 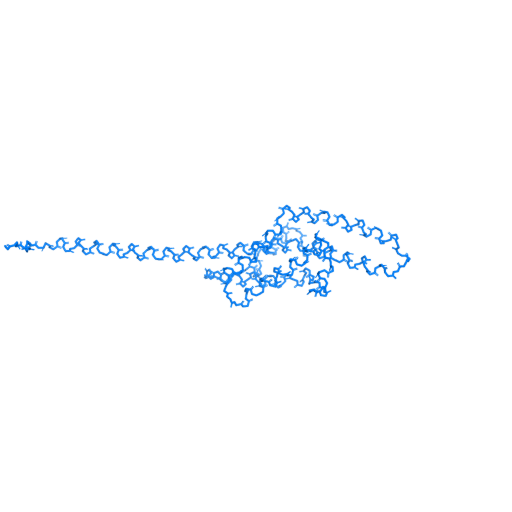15.345 -19.291 1.00 88.12 202 LEU A CA 1
ATOM 1691 C C . LEU A 1 202 ? -15.721 16.533 -20.185 1.00 88.12 202 LEU A C 1
ATOM 1693 O O . LEU A 1 202 ? -14.883 17.038 -20.930 1.00 88.12 202 LEU A O 1
ATOM 1697 N N . LYS A 1 203 ? -16.947 17.056 -20.030 1.00 89.75 203 LYS A N 1
ATOM 1698 C CA . LYS A 1 203 ? -17.393 18.277 -20.721 1.00 89.75 203 LYS A CA 1
ATOM 1699 C C . LYS A 1 203 ? -16.579 19.514 -20.338 1.00 89.75 203 LYS A C 1
ATOM 1701 O O . LYS A 1 203 ? -16.201 20.267 -21.225 1.00 89.75 203 LYS A O 1
ATOM 1706 N N . GLU A 1 204 ? -16.297 19.730 -19.053 1.00 92.06 204 GLU A N 1
ATOM 1707 C CA . GLU A 1 204 ? -15.474 20.857 -18.578 1.00 92.06 204 GLU A CA 1
ATOM 1708 C C . GLU A 1 204 ? -14.037 20.797 -19.127 1.00 92.06 204 GLU A C 1
ATOM 1710 O O . GLU A 1 204 ? -13.431 21.837 -19.380 1.00 92.06 204 GLU A O 1
ATOM 1715 N N . LEU A 1 205 ? -13.512 19.592 -19.369 1.00 89.12 205 LEU A N 1
ATOM 1716 C CA . LEU A 1 205 ? -12.193 19.366 -19.964 1.00 89.12 205 LEU A CA 1
ATOM 1717 C C . LEU A 1 205 ? -12.188 19.304 -21.501 1.00 89.12 205 LEU A C 1
ATOM 1719 O O . LEU A 1 205 ? -11.120 19.139 -22.087 1.00 89.12 205 LEU A O 1
ATOM 1723 N N . ASN A 1 206 ? -13.342 19.443 -22.164 1.00 90.06 206 ASN A N 1
ATOM 1724 C CA . ASN A 1 206 ? -13.505 19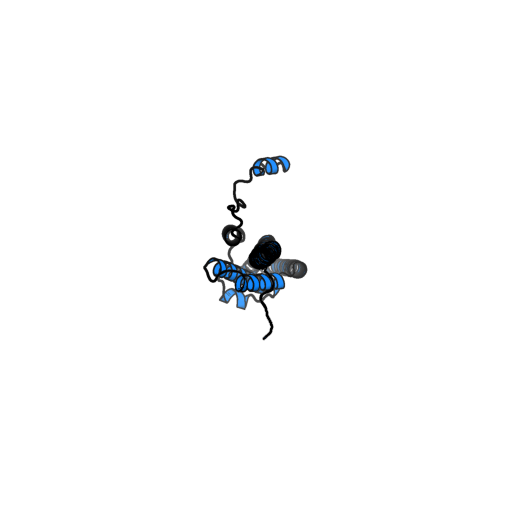.240 -23.611 1.00 90.06 206 ASN A CA 1
ATOM 1725 C C . ASN A 1 206 ? -13.007 17.866 -24.108 1.00 90.06 206 ASN A C 1
ATOM 1727 O O . ASN A 1 206 ? -12.485 17.748 -25.218 1.00 90.06 206 ASN A O 1
ATOM 1731 N N . ILE A 1 207 ? -13.160 16.827 -23.288 1.00 80.06 207 ILE A N 1
ATOM 1732 C CA . ILE A 1 207 ? -12.845 15.441 -23.642 1.00 80.06 207 ILE A CA 1
ATOM 1733 C C . ILE A 1 207 ? -14.173 14.748 -23.968 1.00 80.06 207 ILE A C 1
ATOM 1735 O O . ILE A 1 207 ? -15.057 14.693 -23.114 1.00 80.06 207 ILE A O 1
ATOM 1739 N N . ASN A 1 208 ? -14.320 14.266 -25.206 1.00 66.69 208 ASN A N 1
ATOM 1740 C CA . ASN A 1 208 ? -15.503 13.522 -25.665 1.00 66.69 208 ASN A CA 1
ATOM 1741 C C . ASN A 1 208 ? -15.398 12.032 -25.341 1.00 66.69 208 ASN A C 1
ATOM 1743 O O . ASN A 1 208 ? -14.313 11.460 -25.593 1.00 66.69 208 ASN A O 1
#

Sequence (208 aa):
MVSFTEKFTFIEGLTITFSIIAILISVLSYYDTTIRDRRQLRIHKIEEMIEIIILIIGNYAEFDDLFCLQEKIRSISDFEDFELEKKALMEQEKKYINALTLISNDLRLREKIIRLNILATTYLPNNDLKNRVKSLVSLISHIYEATVNQNYNKTKRNFKTYPRAWVLLPYVERLQLDLSKEMKLGYESNMFSKNPYQEKFLKELNIN

pLDDT: mean 84.43, std 11.77, range [41.09, 97.75]

Solvent-accessible surface area (backbone atoms only — not comparable to full-atom values): 11970 Å² total; per-residue (Å²): 134,84,81,85,75,70,83,84,44,73,66,57,56,49,53,52,50,52,50,52,51,53,52,51,52,50,54,52,50,52,52,54,49,53,53,51,51,54,49,50,53,50,39,54,49,47,51,52,42,46,53,47,50,50,57,52,57,76,50,38,56,64,55,51,52,52,53,49,51,55,51,51,53,56,69,46,72,81,45,85,91,42,57,71,59,48,53,54,50,52,55,48,49,54,52,51,41,52,54,51,41,50,53,37,59,75,67,38,42,69,59,45,48,53,47,41,50,50,44,41,65,73,73,41,63,103,47,70,69,30,51,54,53,47,51,49,44,51,53,53,52,41,50,48,37,29,58,66,68,62,39,45,76,68,30,56,76,76,41,94,72,80,76,50,58,83,66,43,46,65,55,51,53,54,49,48,52,53,52,54,57,72,53,64,76,86,66,80,84,61,88,80,51,84,58,88,53,50,68,55,51,30,57,77,69,72,52,132

Foldseek 3Di:
DPPPDDPDDPVNVVVVVVVVVVVVVVVVVVVVVVVVVVLVVLLVLLVLLLVLLCVLLVCVQLLQVLVVLVVVLVVCVVDPVCPVVSVVSVVVSVVSLVVVLVVCVVVVNVVSLVSSLVSLVPRPDPDPLSVLSVVVSVLSVLSCCCRNVVPVVVSCVPDVDHDHSVRVVVSSVVSSQVSVVVSVPVDRPCVPPPPPCPVVVCVVVVHD

Secondary structure (DSSP, 8-state):
---------HHHHHHHHHHHHHHHHHHHHHHHHHHHHHHHHHHHHHHHHHHHHHHHHHTHHHHHHHHHHHHHHHHHTT-GGGHHHHHHHHHHHHHHHHHHHHHHHHTTHHHHHHHHHHHHHHHS-SSHHHHHHHHHHHHHHHHHHHHTS--HHHHHTT-SSPPPHHHHHHHHHHHHHHHHHHT--SS---TTS--TTHHHHHHHTT--

Organism: NCBI:txid386300

Radius of gyration: 28.99 Å; Cα contacts (8 Å, |Δi|>4): 103; chains: 1; bounding box: 60×37×109 Å